Protein AF-A0A1V1PU75-F1 (afdb_monomer)

Sequence (207 aa):
MMPRRWICAIAVAACTPAAPLSLTPAEASAIVDEIGRGASTIDICTEAGRATFRAAVGLHSASREREGVVWPNFADSLGSDREMDGAELAVMGAIIAGYVGAEDLAGEAREGAQMIDLSVGLDDQRRVFRDGMQSACAEVMQLQQLMAREQVAAERAEQRAQRLEDRGDTERAYDVRQRYYLRAQQARSEMQSLMDTIEAKIAAARV

Foldseek 3Di:
DDDDDDDPPPPPPDPPPDPQPPDALVNLVVQLVCLLQLNHPQDCLDPVSLSVNLLSLLSPQVVCVVVVHHPPPLPCVVPHPDDGASSSLSLLLCLLLPSHALVSHDDPNSVSSVCSVVDDPCPVVSCLNNLLSVQPVVLSSVLSNLVSVLVVVVVVLQVVLVVCVVVVNNVVSVVSVVVSVVVVVVSVVVSVVSSVVSVVRSVVVVD

Structure (mmCIF, N/CA/C/O backbone):
data_AF-A0A1V1PU75-F1
#
_entry.id   AF-A0A1V1PU75-F1
#
loop_
_atom_site.group_PDB
_atom_site.id
_atom_site.type_symbol
_atom_site.label_atom_id
_atom_site.label_alt_id
_atom_site.label_comp_id
_atom_site.label_asym_id
_atom_site.label_entity_id
_atom_site.label_seq_id
_atom_site.pdbx_PDB_ins_code
_atom_site.Cartn_x
_atom_site.Cartn_y
_atom_site.Cartn_z
_atom_site.occupancy
_atom_site.B_iso_or_equiv
_atom_site.auth_seq_id
_atom_site.auth_comp_id
_atom_site.auth_asym_id
_atom_site.auth_atom_id
_atom_site.pdbx_PDB_model_num
ATOM 1 N N . MET A 1 1 ? 49.255 30.723 -48.846 1.00 41.25 1 MET A N 1
ATOM 2 C CA . MET A 1 1 ? 49.100 29.455 -48.097 1.00 41.25 1 MET A CA 1
ATOM 3 C C . MET A 1 1 ? 48.382 29.775 -46.793 1.00 41.25 1 MET A C 1
ATOM 5 O O . MET A 1 1 ? 48.942 30.484 -45.973 1.00 41.25 1 MET A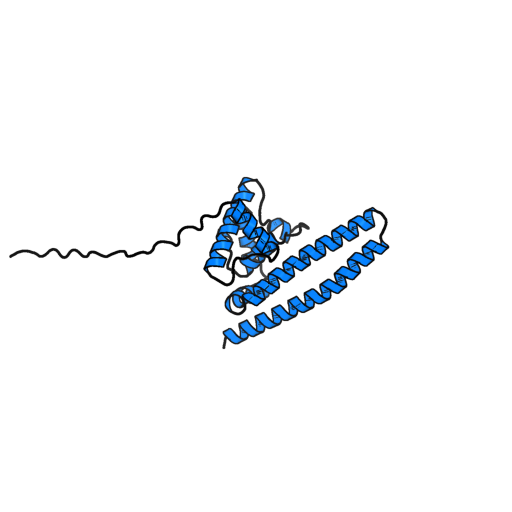 O 1
ATOM 9 N N . MET A 1 2 ? 47.114 29.373 -46.661 1.00 37.34 2 MET A N 1
ATOM 10 C CA . MET A 1 2 ? 46.252 29.655 -45.502 1.00 37.34 2 MET A CA 1
ATOM 11 C C . MET A 1 2 ? 46.027 28.364 -44.702 1.00 37.34 2 MET A C 1
ATOM 13 O O . MET A 1 2 ? 45.654 27.363 -45.319 1.00 37.34 2 MET A O 1
ATOM 17 N N . PRO A 1 3 ? 46.175 28.351 -43.367 1.00 51.47 3 PRO A N 1
ATOM 18 C CA . PRO A 1 3 ? 45.702 27.232 -42.568 1.00 51.47 3 PRO A CA 1
ATOM 19 C C . PRO A 1 3 ? 44.189 27.357 -42.330 1.00 51.47 3 PRO A C 1
ATOM 21 O O . PRO A 1 3 ? 43.700 28.281 -41.680 1.00 51.47 3 PRO A O 1
ATOM 24 N N . ARG A 1 4 ? 43.448 26.398 -42.895 1.00 52.41 4 ARG A N 1
ATOM 25 C CA . ARG A 1 4 ? 42.022 26.144 -42.656 1.00 52.41 4 ARG A CA 1
ATOM 26 C C . ARG A 1 4 ? 41.802 25.766 -41.188 1.00 52.41 4 ARG A C 1
ATOM 28 O O . ARG A 1 4 ? 42.279 24.730 -40.733 1.00 52.41 4 ARG A O 1
ATOM 35 N N . ARG A 1 5 ? 41.043 26.595 -40.472 1.00 50.28 5 ARG A N 1
ATOM 36 C CA . ARG A 1 5 ? 40.462 26.279 -39.163 1.00 50.28 5 ARG A CA 1
ATOM 37 C C . ARG A 1 5 ? 39.289 25.319 -39.368 1.00 50.28 5 ARG A C 1
ATOM 39 O O . ARG A 1 5 ? 38.309 25.691 -40.007 1.00 50.28 5 ARG A O 1
ATOM 46 N N . TRP A 1 6 ? 39.390 24.108 -38.831 1.00 47.22 6 TRP A N 1
ATOM 47 C CA . TRP A 1 6 ? 38.253 23.202 -38.685 1.00 47.22 6 TRP A CA 1
ATOM 48 C C . TRP A 1 6 ? 37.568 23.523 -37.358 1.00 47.22 6 TRP A C 1
ATOM 50 O O . TRP A 1 6 ? 38.120 23.283 -36.289 1.00 47.22 6 TRP A O 1
ATOM 60 N N . ILE A 1 7 ? 36.389 24.135 -37.437 1.00 54.06 7 ILE A N 1
ATOM 61 C CA . ILE A 1 7 ? 35.479 24.292 -36.304 1.00 54.06 7 ILE A CA 1
ATOM 62 C C . ILE A 1 7 ? 34.686 22.986 -36.224 1.00 54.06 7 ILE A C 1
ATOM 64 O O . ILE A 1 7 ? 33.805 22.746 -37.047 1.00 54.06 7 ILE A O 1
ATOM 68 N N . CYS A 1 8 ? 35.012 22.129 -35.258 1.00 42.88 8 CYS A N 1
ATOM 69 C CA . CYS A 1 8 ? 34.139 21.028 -34.864 1.00 42.88 8 CYS A CA 1
ATOM 70 C C . CYS A 1 8 ? 32.981 21.611 -34.047 1.00 42.88 8 CYS A C 1
ATOM 72 O O . CYS A 1 8 ? 33.083 21.776 -32.834 1.00 42.88 8 CYS A O 1
ATOM 74 N N . ALA A 1 9 ? 31.887 21.957 -34.722 1.00 41.22 9 ALA A N 1
ATOM 75 C CA . ALA A 1 9 ? 30.610 22.204 -34.073 1.00 41.22 9 ALA A CA 1
ATOM 76 C C . ALA A 1 9 ? 30.010 20.848 -33.673 1.00 41.22 9 ALA A C 1
ATOM 78 O O . ALA A 1 9 ? 29.343 20.192 -34.469 1.00 41.22 9 ALA A O 1
ATOM 79 N N . ILE A 1 10 ? 30.293 20.400 -32.449 1.00 54.59 10 ILE A N 1
ATOM 80 C CA . ILE A 1 10 ? 29.546 19.305 -31.827 1.00 54.59 10 ILE A CA 1
ATOM 81 C C . ILE A 1 10 ? 28.199 19.899 -31.418 1.00 54.59 10 ILE A C 1
ATOM 83 O O . ILE A 1 10 ? 28.092 20.619 -30.426 1.00 54.59 10 ILE A O 1
ATOM 87 N N . ALA A 1 11 ? 27.179 19.646 -32.234 1.00 44.41 11 ALA A N 1
ATOM 88 C CA . ALA A 1 11 ? 25.795 19.893 -31.875 1.00 44.41 11 ALA A CA 1
ATOM 89 C C . ALA A 1 11 ? 25.430 18.954 -30.716 1.00 44.41 11 ALA A C 1
ATOM 91 O O . ALA A 1 11 ? 25.174 17.769 -30.919 1.00 44.41 11 ALA A O 1
ATOM 92 N N . VAL A 1 12 ? 25.437 19.484 -29.491 1.00 48.56 12 VAL A N 1
ATOM 93 C CA . VAL A 1 12 ? 24.855 18.832 -28.313 1.00 48.56 12 VAL A CA 1
ATOM 94 C C . VAL A 1 12 ? 23.335 18.909 -28.470 1.00 48.56 12 VAL A C 1
ATOM 96 O O . VAL A 1 12 ? 22.673 19.803 -27.950 1.00 48.56 12 VAL A O 1
ATOM 99 N N . ALA A 1 13 ? 22.787 18.018 -29.292 1.00 44.25 13 ALA A N 1
ATOM 100 C CA . ALA A 1 13 ? 21.355 17.842 -29.434 1.00 44.25 13 ALA A CA 1
ATOM 101 C C . ALA A 1 13 ? 20.833 17.056 -28.221 1.00 44.25 13 ALA A C 1
ATOM 103 O O . ALA A 1 13 ? 21.037 15.854 -28.109 1.00 44.25 13 ALA A O 1
ATOM 104 N N . ALA A 1 14 ? 20.183 17.790 -27.318 1.00 44.94 14 ALA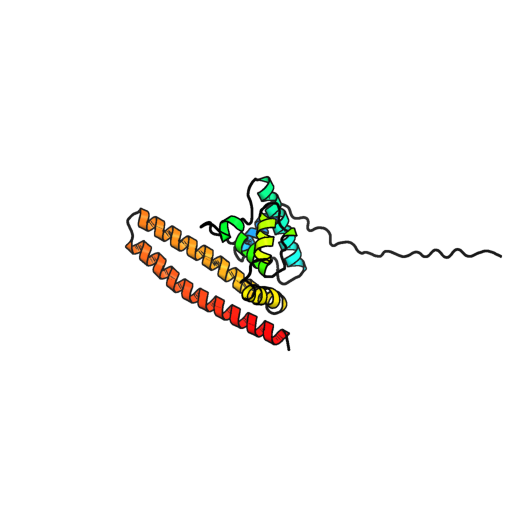 A N 1
ATOM 105 C CA . ALA A 1 14 ? 19.047 17.358 -26.507 1.00 44.94 14 ALA A CA 1
ATOM 106 C C . ALA A 1 14 ? 19.171 16.031 -25.727 1.00 44.94 14 ALA A C 1
ATOM 108 O O . ALA A 1 14 ? 18.413 15.094 -25.950 1.00 44.94 14 ALA A O 1
ATOM 109 N N . CYS A 1 15 ? 19.995 16.022 -24.678 1.00 44.00 15 CYS A N 1
ATOM 110 C CA . CYS A 1 15 ? 19.563 15.400 -23.423 1.00 44.00 15 CYS A CA 1
ATOM 111 C C . CYS A 1 15 ? 18.824 16.472 -22.614 1.00 44.00 15 CYS A C 1
ATOM 113 O O . CYS A 1 15 ? 19.371 17.019 -21.660 1.00 44.00 15 CYS A O 1
ATOM 115 N N . THR A 1 16 ? 17.613 16.857 -23.024 1.00 48.47 16 THR A N 1
ATOM 116 C CA . THR A 1 16 ? 16.711 17.523 -22.078 1.00 48.47 16 THR A CA 1
ATOM 117 C C . THR A 1 16 ? 16.335 16.467 -21.047 1.00 48.47 16 THR A C 1
ATOM 119 O O . THR A 1 16 ? 15.694 15.489 -21.442 1.00 48.47 16 THR A O 1
ATOM 122 N N . PRO A 1 17 ? 16.733 16.596 -19.765 1.00 47.44 17 PRO A N 1
ATOM 123 C CA . PRO A 1 17 ? 16.124 15.771 -18.734 1.00 47.44 17 PRO A CA 1
ATOM 124 C C . PRO A 1 17 ? 14.614 15.961 -18.863 1.00 47.44 17 PRO A C 1
ATOM 126 O O . PRO A 1 17 ? 14.159 17.086 -19.101 1.00 47.44 17 PRO A O 1
ATOM 129 N N . ALA A 1 18 ? 13.853 14.866 -18.793 1.00 50.62 18 ALA A N 1
ATOM 130 C CA . ALA A 1 18 ? 12.404 14.945 -18.686 1.00 50.62 18 ALA A CA 1
ATOM 131 C C . ALA A 1 18 ? 12.083 16.043 -17.665 1.00 50.62 18 ALA A C 1
ATOM 133 O O . ALA A 1 18 ? 12.660 16.047 -16.573 1.00 50.62 18 ALA A O 1
ATOM 134 N N . ALA A 1 19 ? 11.286 17.037 -18.074 1.00 46.12 19 ALA A N 1
ATOM 135 C CA . ALA A 1 19 ? 10.961 18.161 -17.209 1.00 46.12 19 ALA A CA 1
ATOM 136 C C . ALA A 1 19 ? 10.509 17.603 -15.850 1.00 46.12 19 ALA A C 1
ATOM 138 O O . ALA A 1 19 ? 9.750 16.627 -15.843 1.00 46.12 19 ALA A O 1
ATOM 139 N N . PRO A 1 20 ? 10.999 18.147 -14.721 1.00 54.78 20 PRO A N 1
ATOM 140 C CA . PRO A 1 20 ? 10.605 17.642 -13.417 1.00 54.78 20 PRO A CA 1
ATOM 141 C C . PRO A 1 20 ? 9.080 17.671 -13.345 1.00 54.78 20 PRO A C 1
ATOM 143 O O . PRO A 1 20 ? 8.471 18.698 -13.648 1.00 54.78 20 PRO A O 1
ATOM 146 N N . LEU A 1 21 ? 8.474 16.531 -13.004 1.00 67.25 21 LEU A N 1
ATOM 147 C CA . LEU A 1 21 ? 7.042 16.433 -12.739 1.00 67.25 21 LEU A CA 1
ATOM 148 C C . LEU A 1 21 ? 6.682 17.517 -11.720 1.00 67.25 21 LEU A C 1
ATOM 150 O O . LEU A 1 21 ? 7.077 17.449 -10.557 1.00 67.25 21 LEU A O 1
ATOM 154 N N . SER A 1 22 ? 5.987 18.557 -12.175 1.00 75.88 22 SER A N 1
ATOM 155 C CA . SER A 1 22 ? 5.586 19.681 -11.338 1.00 75.88 22 SER A CA 1
ATOM 156 C C . SER A 1 22 ? 4.317 19.297 -10.582 1.00 75.88 22 SER A C 1
ATOM 158 O O . SER A 1 22 ? 3.220 19.659 -10.994 1.00 75.88 22 SER A O 1
ATOM 160 N N . LEU A 1 23 ? 4.477 18.509 -9.521 1.00 86.31 23 LEU A N 1
ATOM 161 C CA . LEU A 1 23 ? 3.406 18.153 -8.594 1.00 86.31 23 LEU A CA 1
ATOM 162 C C . LEU A 1 23 ? 3.438 19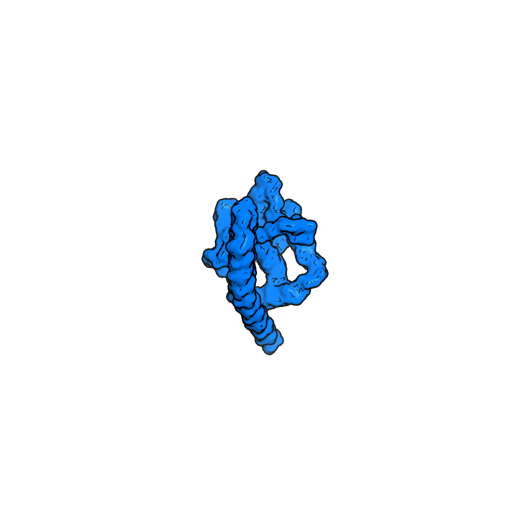.093 -7.387 1.00 86.31 23 LEU A C 1
ATOM 164 O O . LEU A 1 23 ? 4.496 19.392 -6.830 1.00 86.31 23 LEU A O 1
ATOM 168 N N . THR A 1 24 ? 2.268 19.544 -6.955 1.00 90.50 24 THR A N 1
ATOM 169 C CA . THR A 1 24 ? 2.092 20.210 -5.662 1.00 90.50 24 THR A CA 1
ATOM 170 C C . THR A 1 24 ? 1.986 19.175 -4.532 1.00 90.50 24 THR A C 1
ATOM 172 O O . THR A 1 24 ? 1.600 18.031 -4.780 1.00 90.50 24 THR A O 1
ATOM 175 N N . PRO A 1 25 ? 2.257 19.545 -3.263 1.00 88.75 25 PRO A N 1
ATOM 176 C CA . PRO A 1 25 ? 2.050 18.639 -2.127 1.00 88.75 25 PRO A CA 1
ATOM 177 C C . PRO A 1 25 ? 0.613 18.100 -2.019 1.00 88.75 25 PRO A C 1
ATOM 179 O O . PRO A 1 25 ? 0.408 16.955 -1.621 1.00 88.75 25 PRO A O 1
ATOM 182 N N . ALA A 1 26 ? -0.383 18.903 -2.412 1.00 90.25 26 ALA A N 1
ATOM 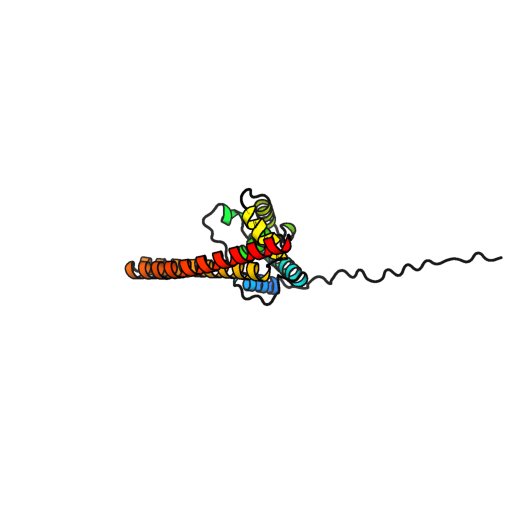183 C CA . ALA A 1 26 ? -1.786 18.493 -2.414 1.00 90.25 26 ALA A CA 1
ATOM 184 C C . ALA A 1 26 ? -2.071 17.423 -3.481 1.00 90.25 26 ALA A C 1
ATOM 186 O O . ALA A 1 26 ? -2.714 16.419 -3.184 1.00 90.25 26 ALA A O 1
ATOM 187 N N . GLU A 1 27 ? -1.554 17.598 -4.700 1.00 93.12 27 GLU A N 1
ATOM 188 C CA . GLU A 1 27 ? -1.670 16.596 -5.769 1.00 93.12 27 GLU A CA 1
ATOM 189 C C . GLU A 1 27 ? -0.917 15.311 -5.415 1.00 93.12 27 GLU A C 1
ATOM 191 O O . GLU A 1 27 ? -1.436 14.218 -5.619 1.00 93.12 27 GLU A O 1
ATOM 196 N N . ALA A 1 28 ? 0.273 15.433 -4.819 1.00 92.69 28 ALA A N 1
ATOM 197 C CA . ALA A 1 28 ? 1.043 14.298 -4.326 1.00 92.69 28 ALA A CA 1
ATOM 198 C C . ALA A 1 28 ? 0.261 13.485 -3.279 1.00 92.69 28 ALA A C 1
ATOM 200 O O . ALA A 1 28 ? 0.184 12.263 -3.387 1.00 92.69 28 ALA A O 1
ATOM 201 N N . SER A 1 29 ? -0.381 14.162 -2.317 1.00 91.81 29 SER A N 1
ATOM 202 C CA . SER A 1 29 ? -1.270 13.515 -1.342 1.00 91.81 29 SER A CA 1
ATOM 203 C C . SER A 1 29 ? -2.437 12.802 -2.014 1.00 91.81 29 SER A C 1
ATOM 205 O O . SER A 1 29 ? -2.698 11.647 -1.703 1.00 91.81 29 SER A O 1
ATOM 207 N N . ALA A 1 30 ? -3.111 13.459 -2.961 1.00 92.06 30 ALA A N 1
ATOM 208 C CA . ALA A 1 30 ? -4.247 12.866 -3.659 1.00 92.06 30 ALA A CA 1
ATOM 209 C C . ALA A 1 30 ? -3.847 11.593 -4.424 1.00 92.06 30 ALA A C 1
ATOM 211 O O . ALA A 1 30 ? -4.535 10.581 -4.324 1.00 92.06 30 ALA A O 1
ATOM 212 N N . ILE A 1 31 ? -2.706 11.618 -5.120 1.00 93.00 31 ILE A N 1
ATOM 213 C CA . ILE A 1 31 ? -2.163 10.461 -5.845 1.00 93.00 31 ILE A CA 1
ATOM 214 C C . ILE A 1 31 ? -1.889 9.293 -4.895 1.00 93.00 31 ILE A C 1
ATOM 216 O O . ILE A 1 31 ? -2.285 8.157 -5.166 1.00 93.00 31 ILE A O 1
ATOM 220 N N . VAL A 1 32 ? -1.208 9.569 -3.784 1.00 91.56 32 VAL A N 1
ATOM 221 C CA . VAL A 1 32 ? -0.872 8.571 -2.765 1.00 91.56 32 VAL A CA 1
ATOM 222 C C . VAL A 1 32 ? -2.147 7.962 -2.160 1.00 91.56 32 VAL A C 1
ATOM 224 O O . VAL A 1 32 ? -2.271 6.738 -2.107 1.00 91.56 32 VAL A O 1
ATOM 227 N N . ASP A 1 33 ? -3.138 8.789 -1.819 1.00 89.94 33 ASP A N 1
ATOM 228 C CA . ASP A 1 33 ? -4.427 8.351 -1.266 1.00 89.94 33 ASP A CA 1
ATOM 229 C C . ASP A 1 33 ? -5.271 7.555 -2.275 1.00 89.94 33 ASP A C 1
ATOM 231 O O . ASP A 1 33 ? -6.005 6.629 -1.920 1.00 89.94 33 ASP A O 1
ATOM 235 N N . GLU A 1 34 ? -5.240 7.923 -3.556 1.00 88.94 34 GLU A N 1
ATOM 236 C CA . GLU A 1 34 ? -5.921 7.186 -4.622 1.00 88.94 34 GLU A CA 1
ATOM 237 C C . GLU A 1 34 ? -5.298 5.811 -4.845 1.00 88.94 34 GLU A C 1
ATOM 239 O O . GLU A 1 34 ? -6.028 4.826 -4.987 1.00 88.94 34 GLU A O 1
ATOM 244 N N . ILE A 1 35 ? -3.967 5.716 -4.831 1.00 86.19 35 ILE A N 1
ATOM 245 C CA . ILE A 1 35 ? -3.265 4.434 -4.936 1.00 86.19 35 ILE A CA 1
ATOM 246 C C . ILE A 1 35 ? -3.553 3.577 -3.703 1.00 86.19 35 ILE A C 1
ATOM 248 O O . ILE A 1 35 ? -3.938 2.419 -3.864 1.00 86.19 35 ILE A O 1
ATOM 252 N N . GLY A 1 36 ? -3.484 4.150 -2.498 1.00 83.06 36 GLY A N 1
ATOM 253 C CA . GLY A 1 36 ? -3.787 3.443 -1.251 1.00 83.06 36 GLY A CA 1
ATOM 254 C C . GLY A 1 36 ? -5.222 2.912 -1.158 1.00 83.06 36 GLY A C 1
ATOM 255 O O . GLY A 1 36 ? -5.487 1.929 -0.472 1.00 83.06 36 GLY A O 1
ATOM 256 N N . ARG A 1 37 ? -6.165 3.512 -1.896 1.00 82.25 37 ARG A N 1
ATOM 257 C CA . ARG A 1 37 ? -7.557 3.032 -2.021 1.00 82.25 37 ARG A CA 1
ATOM 258 C C . ARG A 1 37 ? -7.793 2.125 -3.233 1.00 82.25 37 ARG A C 1
ATOM 260 O O . ARG A 1 37 ? -8.906 1.626 -3.417 1.00 82.25 37 ARG A O 1
ATOM 267 N N . GLY A 1 38 ? -6.782 1.921 -4.076 1.00 73.19 38 GLY A N 1
ATOM 268 C CA . GLY A 1 38 ? -6.896 1.172 -5.325 1.00 73.19 38 GLY A CA 1
ATOM 269 C C . GLY A 1 38 ? -7.821 1.827 -6.353 1.00 73.19 38 GLY A C 1
ATOM 270 O O . GLY A 1 38 ? -8.607 1.129 -6.995 1.00 73.19 38 GLY A O 1
ATOM 271 N N . ALA A 1 39 ? -7.769 3.158 -6.454 1.00 77.56 39 ALA A N 1
ATOM 272 C CA . ALA A 1 39 ? -8.601 3.994 -7.325 1.00 77.56 39 ALA A CA 1
ATOM 273 C C . ALA A 1 39 ? -7.791 4.896 -8.282 1.00 77.56 39 ALA A C 1
ATOM 275 O O . ALA A 1 39 ? -8.376 5.711 -8.988 1.00 77.56 39 ALA A O 1
ATOM 276 N N . SER A 1 40 ? -6.462 4.769 -8.298 1.00 77.62 40 SER A N 1
ATOM 277 C CA . SER A 1 40 ? -5.580 5.636 -9.086 1.00 77.62 40 SER A CA 1
ATOM 278 C C . SER A 1 40 ? -5.749 5.472 -10.592 1.00 77.62 40 SER A C 1
ATOM 280 O O . SER A 1 40 ? -5.877 4.358 -11.102 1.00 77.62 40 SER A O 1
ATOM 282 N N . THR A 1 41 ? -5.677 6.595 -11.307 1.00 79.62 41 THR A N 1
ATOM 283 C CA . THR A 1 41 ? -5.609 6.638 -12.774 1.00 79.62 41 THR A CA 1
ATOM 284 C C . THR A 1 41 ? -4.179 6.525 -13.309 1.00 79.62 41 THR A C 1
ATOM 286 O O . THR A 1 41 ? -3.984 6.507 -14.524 1.00 79.62 41 THR A O 1
ATOM 289 N N . ILE A 1 42 ? -3.170 6.494 -12.432 1.00 86.12 42 ILE A N 1
ATOM 290 C CA . ILE A 1 42 ? -1.763 6.366 -12.821 1.00 86.12 42 ILE A CA 1
ATOM 291 C C . ILE A 1 42 ? -1.444 4.899 -13.098 1.00 86.12 42 ILE A C 1
ATOM 293 O O . ILE A 1 42 ? -1.616 4.034 -12.241 1.00 86.12 42 ILE A O 1
ATOM 297 N N . ASP A 1 43 ? -0.902 4.633 -14.284 1.00 88.38 43 ASP A N 1
ATOM 298 C CA . ASP A 1 43 ? -0.456 3.297 -14.665 1.00 88.38 43 ASP A CA 1
ATOM 299 C C . ASP A 1 43 ? 0.966 3.005 -14.149 1.00 88.38 43 ASP A C 1
ATOM 301 O O . ASP A 1 43 ? 1.965 3.272 -14.827 1.00 88.38 43 ASP A O 1
ATOM 305 N N . ILE A 1 44 ? 1.056 2.426 -12.946 1.00 88.88 44 ILE A N 1
ATOM 306 C CA . ILE A 1 44 ? 2.309 2.000 -12.284 1.00 88.88 44 ILE A CA 1
ATOM 307 C C . ILE A 1 44 ? 3.047 0.905 -13.089 1.00 88.88 44 ILE A C 1
ATOM 309 O O . ILE A 1 44 ? 4.242 0.665 -12.893 1.00 88.88 44 ILE A O 1
ATOM 313 N N . CYS A 1 45 ? 2.400 0.273 -14.070 1.00 89.38 45 CYS A N 1
ATOM 314 C CA . CYS A 1 45 ? 3.074 -0.670 -14.958 1.00 89.38 45 CYS A CA 1
ATOM 315 C C . CYS A 1 45 ? 3.965 0.018 -15.995 1.00 89.38 45 CYS A C 1
ATOM 317 O O . CYS A 1 45 ? 4.896 -0.601 -16.519 1.00 89.38 45 CYS A O 1
ATOM 319 N N . THR A 1 46 ? 3.787 1.321 -16.215 1.00 90.06 46 THR A N 1
ATOM 320 C CA . THR A 1 46 ? 4.651 2.124 -17.087 1.00 90.06 46 THR A CA 1
ATOM 321 C C . THR A 1 46 ? 5.780 2.805 -16.317 1.00 90.06 46 THR A C 1
ATOM 323 O O . THR A 1 46 ? 5.651 3.142 -15.141 1.00 90.06 46 THR A O 1
ATOM 326 N N . GLU A 1 47 ? 6.901 3.068 -16.992 1.00 89.75 47 GLU A N 1
ATOM 327 C CA . GLU A 1 47 ? 8.007 3.846 -16.417 1.00 89.75 47 GLU A CA 1
ATOM 328 C C . GLU A 1 47 ? 7.556 5.253 -15.995 1.00 89.75 47 GLU A C 1
ATOM 330 O O . GLU A 1 47 ? 7.865 5.698 -14.890 1.00 89.75 47 GLU A O 1
ATOM 335 N N . ALA A 1 48 ? 6.753 5.917 -16.833 1.00 90.19 48 ALA A N 1
ATOM 336 C CA . ALA A 1 48 ? 6.210 7.243 -16.550 1.00 90.19 48 ALA A CA 1
ATOM 337 C C . ALA A 1 48 ? 5.286 7.250 -15.320 1.00 90.19 48 ALA A C 1
ATOM 339 O O . ALA A 1 48 ? 5.367 8.158 -14.489 1.00 90.19 48 ALA A O 1
ATOM 340 N N . GLY A 1 49 ? 4.436 6.230 -15.166 1.00 91.19 49 GLY A N 1
ATOM 341 C CA . GLY A 1 49 ? 3.567 6.111 -14.000 1.00 91.19 49 GLY A CA 1
ATOM 342 C C . GLY A 1 49 ? 4.343 5.834 -12.716 1.00 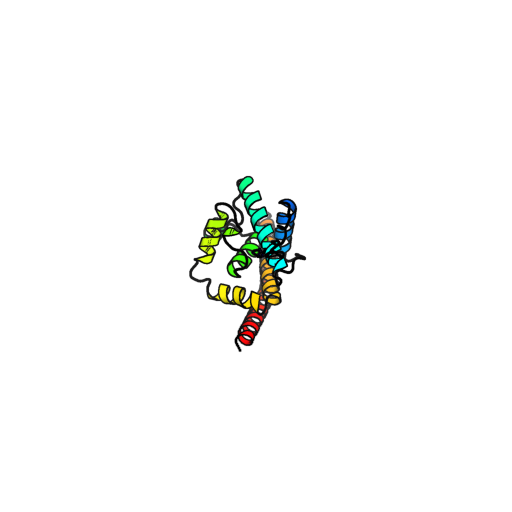91.19 49 GLY A C 1
ATOM 343 O O . GLY A 1 49 ? 4.070 6.470 -11.699 1.00 91.19 49 GLY A O 1
ATOM 344 N N . ARG A 1 50 ? 5.382 4.987 -12.763 1.00 91.56 50 ARG A N 1
ATOM 345 C CA . ARG A 1 50 ? 6.284 4.788 -11.612 1.00 91.56 50 ARG A CA 1
ATOM 346 C C . ARG A 1 50 ? 7.025 6.064 -11.246 1.00 91.56 50 ARG A C 1
ATOM 348 O O . ARG A 1 50 ? 7.046 6.418 -10.076 1.00 91.56 50 ARG A O 1
ATOM 355 N N . ALA A 1 51 ? 7.579 6.782 -12.221 1.00 92.12 51 ALA A N 1
ATOM 356 C CA . ALA A 1 51 ? 8.244 8.061 -11.974 1.00 92.12 51 ALA A CA 1
ATOM 357 C C . ALA A 1 51 ? 7.291 9.087 -11.334 1.00 92.12 51 ALA A C 1
ATOM 359 O O . ALA A 1 51 ? 7.667 9.772 -10.383 1.00 92.12 51 ALA A O 1
ATOM 360 N N . THR A 1 52 ? 6.040 9.140 -11.803 1.00 93.56 52 THR A N 1
ATOM 361 C CA . THR A 1 52 ? 4.992 9.997 -11.224 1.00 93.56 52 THR A CA 1
ATOM 362 C C . THR A 1 52 ? 4.686 9.611 -9.783 1.00 93.56 52 THR A C 1
ATOM 364 O O . THR A 1 52 ? 4.630 10.478 -8.913 1.00 93.56 52 THR A O 1
ATOM 367 N N . PHE A 1 53 ? 4.546 8.315 -9.503 1.00 93.38 53 PHE A N 1
ATOM 368 C CA . PHE A 1 53 ? 4.285 7.849 -8.148 1.00 93.38 53 PHE A CA 1
ATOM 369 C C . PHE A 1 53 ? 5.462 8.100 -7.200 1.00 93.38 53 PHE A C 1
ATOM 371 O O . PHE A 1 53 ? 5.248 8.612 -6.108 1.00 93.38 53 PHE A O 1
ATOM 378 N N . ARG A 1 54 ? 6.704 7.836 -7.625 1.00 95.31 54 ARG A N 1
ATOM 379 C CA . ARG A 1 54 ? 7.913 8.151 -6.843 1.00 95.31 54 ARG A CA 1
ATOM 380 C C . ARG A 1 54 ? 7.978 9.631 -6.466 1.00 95.31 54 ARG A C 1
ATOM 382 O O . ARG A 1 54 ? 8.215 9.964 -5.310 1.00 95.31 54 ARG A O 1
ATOM 389 N N . ALA A 1 55 ? 7.708 10.517 -7.427 1.00 94.25 55 ALA A N 1
ATOM 390 C CA . ALA A 1 55 ? 7.665 11.955 -7.179 1.00 94.25 55 ALA A CA 1
ATOM 391 C C . ALA A 1 55 ? 6.563 12.334 -6.173 1.00 94.25 55 ALA A C 1
ATOM 393 O O . ALA A 1 55 ? 6.804 13.146 -5.278 1.00 94.25 55 ALA A O 1
ATOM 394 N N . ALA A 1 56 ? 5.376 11.726 -6.283 1.00 95.44 56 ALA A N 1
ATOM 395 C CA . ALA A 1 56 ? 4.287 11.929 -5.330 1.00 95.44 56 ALA A CA 1
ATOM 396 C C . ALA A 1 56 ? 4.659 11.449 -3.915 1.00 95.44 56 ALA A C 1
ATOM 398 O O . ALA A 1 56 ? 4.449 12.183 -2.952 1.00 95.44 56 ALA A O 1
ATOM 399 N N . VAL A 1 57 ? 5.275 10.271 -3.781 1.00 95.69 57 VAL A N 1
ATOM 400 C CA . VAL A 1 57 ? 5.748 9.740 -2.491 1.00 95.69 57 VAL A CA 1
ATOM 401 C C . VAL A 1 57 ? 6.753 10.692 -1.844 1.00 95.69 57 VAL A C 1
ATOM 403 O O . VAL A 1 57 ? 6.564 11.071 -0.687 1.00 95.69 57 VAL A O 1
ATOM 406 N N . GLY A 1 58 ? 7.759 11.154 -2.591 1.00 95.94 58 GLY A N 1
ATOM 407 C CA . GLY A 1 58 ? 8.770 12.069 -2.054 1.00 95.94 58 GLY A CA 1
ATOM 408 C C . GLY A 1 58 ? 8.214 13.421 -1.638 1.00 95.94 58 GLY A C 1
ATOM 409 O O . GLY A 1 58 ? 8.534 13.917 -0.557 1.00 95.94 58 GLY A O 1
ATOM 410 N N . LEU A 1 59 ? 7.323 14.003 -2.441 1.00 95.75 59 LEU A N 1
ATOM 411 C CA . LEU A 1 59 ? 6.672 15.265 -2.090 1.00 95.75 59 LEU A CA 1
ATOM 412 C C . LEU A 1 59 ? 5.738 15.124 -0.886 1.00 95.75 59 LEU A C 1
ATOM 414 O O . LEU A 1 59 ? 5.709 16.021 -0.041 1.00 95.75 59 LEU A O 1
ATOM 418 N N . HIS A 1 60 ? 4.994 14.020 -0.791 1.00 95.56 60 HIS A N 1
ATOM 419 C CA . HIS A 1 60 ? 4.115 13.768 0.346 1.00 95.56 60 HIS A CA 1
ATOM 420 C C . HIS A 1 60 ? 4.925 13.550 1.629 1.00 95.56 60 HIS A C 1
ATOM 422 O O . HIS A 1 60 ? 4.687 14.245 2.615 1.00 95.56 60 HIS A O 1
ATOM 428 N N . SER A 1 61 ? 5.941 12.681 1.594 1.00 96.31 61 SER A N 1
ATOM 429 C CA . SER A 1 61 ? 6.827 12.409 2.734 1.00 96.31 61 SER A CA 1
ATOM 430 C C . SER A 1 61 ? 7.509 13.687 3.243 1.00 96.31 61 SER A C 1
ATOM 432 O O . SER A 1 61 ? 7.415 14.005 4.427 1.00 96.31 61 SER A O 1
ATOM 434 N N . ALA A 1 62 ? 8.069 14.510 2.349 1.00 95.88 62 ALA A N 1
ATOM 435 C CA . ALA A 1 62 ? 8.677 15.792 2.722 1.00 95.88 62 ALA A CA 1
ATOM 436 C C . ALA A 1 62 ? 7.661 16.840 3.224 1.00 95.88 62 ALA A C 1
ATOM 438 O O . ALA A 1 62 ? 8.012 17.766 3.960 1.00 95.88 62 ALA A O 1
ATOM 439 N N . SER A 1 63 ? 6.392 16.762 2.809 1.00 95.12 63 SER A N 1
ATOM 440 C CA . SER A 1 63 ? 5.335 17.608 3.379 1.00 95.12 63 SER A CA 1
ATOM 441 C C . SER A 1 63 ? 5.021 17.199 4.815 1.00 95.12 63 SER A C 1
ATOM 443 O O . SER A 1 63 ? 4.977 18.062 5.687 1.00 95.12 63 SER A O 1
ATOM 445 N N . ARG A 1 64 ? 4.873 15.894 5.066 1.00 95.44 64 ARG A N 1
ATOM 446 C CA . ARG A 1 64 ? 4.588 15.338 6.395 1.00 95.44 64 ARG A CA 1
ATOM 447 C C . ARG A 1 64 ? 5.718 15.585 7.383 1.00 95.44 64 ARG A C 1
ATOM 449 O O . ARG A 1 64 ? 5.455 16.036 8.494 1.00 95.44 64 ARG A O 1
ATOM 456 N N . GLU A 1 65 ? 6.966 15.426 6.954 1.00 94.69 65 GLU A N 1
ATOM 457 C CA . GLU A 1 65 ? 8.129 15.730 7.793 1.00 94.69 65 GLU A CA 1
ATOM 458 C C . GLU A 1 65 ? 8.120 17.196 8.263 1.00 94.69 65 GLU A C 1
ATOM 460 O O . GLU A 1 65 ? 8.342 17.478 9.439 1.00 94.69 65 GLU A O 1
ATOM 465 N N . ARG A 1 66 ? 7.779 18.145 7.378 1.00 95.00 66 ARG A N 1
ATOM 466 C CA . ARG A 1 66 ? 7.651 19.571 7.741 1.00 95.00 66 ARG A CA 1
ATOM 467 C C . ARG A 1 66 ? 6.509 19.850 8.719 1.00 95.00 66 ARG A C 1
ATOM 469 O O . ARG A 1 66 ? 6.560 20.846 9.435 1.00 95.00 66 ARG A O 1
ATOM 476 N N . GLU A 1 67 ? 5.499 18.989 8.749 1.00 95.25 67 GLU A N 1
ATOM 477 C CA . GLU A 1 67 ? 4.406 19.005 9.728 1.00 95.25 67 GLU A CA 1
ATOM 478 C C . GLU A 1 67 ? 4.789 18.296 11.043 1.00 95.25 67 GLU A C 1
ATOM 480 O O . GLU A 1 67 ? 3.990 18.272 11.977 1.00 95.25 67 GLU A O 1
ATOM 485 N N . GLY A 1 68 ? 6.003 17.741 11.143 1.00 94.62 68 GLY A N 1
ATOM 486 C CA . GLY A 1 68 ? 6.461 16.962 12.294 1.00 94.62 68 GLY A CA 1
ATOM 487 C C . GLY A 1 68 ? 5.887 15.544 12.343 1.00 94.62 68 GLY A C 1
ATOM 488 O O . GLY A 1 68 ? 5.870 14.933 13.408 1.00 94.62 68 GLY A O 1
ATOM 489 N N . VAL A 1 69 ? 5.389 15.030 11.214 1.00 92.62 69 VAL A N 1
ATOM 490 C CA . VAL A 1 69 ? 4.794 13.695 11.090 1.00 92.62 69 VAL A CA 1
ATOM 491 C C . VAL A 1 69 ? 5.721 12.797 10.275 1.00 92.62 69 VAL A C 1
ATOM 493 O O . VAL A 1 69 ? 6.029 13.090 9.121 1.00 92.62 69 VAL A O 1
ATOM 496 N N . VAL A 1 70 ? 6.134 11.668 10.852 1.00 91.62 70 VAL A N 1
ATOM 497 C CA . VAL A 1 70 ? 6.864 10.626 10.119 1.00 91.62 70 VAL A CA 1
ATOM 498 C C . VAL A 1 70 ? 5.876 9.871 9.238 1.00 91.62 70 VAL A C 1
ATOM 500 O O . VAL A 1 70 ? 4.912 9.297 9.738 1.00 91.62 70 VAL A O 1
ATOM 503 N N . TRP A 1 71 ? 6.104 9.879 7.926 1.00 92.75 71 TRP A N 1
ATOM 504 C CA . TRP A 1 71 ? 5.277 9.144 6.976 1.00 92.75 71 TRP A CA 1
ATOM 505 C C . TRP A 1 71 ? 6.101 8.648 5.767 1.00 92.75 71 TRP A C 1
ATOM 507 O O . TRP A 1 71 ? 6.862 9.438 5.189 1.00 92.75 71 TRP A O 1
ATOM 517 N N . PRO A 1 72 ? 5.914 7.385 5.330 1.00 91.94 72 PRO A N 1
ATOM 518 C CA . PRO A 1 72 ? 5.197 6.331 6.050 1.00 91.94 72 PRO A CA 1
ATOM 519 C C . PRO A 1 72 ? 5.926 5.984 7.349 1.00 91.94 72 PRO A C 1
ATOM 521 O O . PRO A 1 72 ? 7.159 5.982 7.395 1.00 91.94 72 PRO A O 1
ATOM 524 N N . ASN A 1 73 ? 5.188 5.685 8.412 1.00 87.25 73 ASN A N 1
ATOM 525 C CA . ASN A 1 73 ? 5.806 5.337 9.687 1.00 87.25 73 ASN A CA 1
ATOM 526 C C . ASN A 1 73 ? 6.062 3.826 9.768 1.00 87.25 73 ASN A C 1
ATOM 528 O O . ASN A 1 73 ? 5.311 3.067 10.381 1.00 87.25 73 ASN A O 1
ATOM 532 N N . PHE A 1 74 ? 7.137 3.371 9.125 1.00 81.38 74 PHE A N 1
ATOM 533 C CA . PHE A 1 74 ? 7.509 1.953 9.100 1.00 81.38 74 PHE A CA 1
ATOM 534 C C . PHE A 1 74 ? 7.969 1.419 10.463 1.00 81.38 74 PHE A C 1
ATOM 536 O O . PHE A 1 74 ? 7.695 0.263 10.780 1.00 81.38 74 PHE A O 1
ATOM 543 N N . ALA A 1 75 ? 8.652 2.245 11.262 1.00 66.19 75 ALA A N 1
ATOM 544 C CA . ALA A 1 75 ? 9.241 1.842 12.540 1.00 66.19 75 ALA A CA 1
ATOM 545 C C . ALA A 1 75 ? 8.170 1.432 13.558 1.00 66.19 75 ALA A C 1
ATOM 547 O O . ALA A 1 75 ? 8.245 0.337 14.120 1.00 66.19 75 ALA A O 1
ATOM 548 N N . ASP A 1 76 ? 7.126 2.248 13.713 1.00 61.09 76 ASP A N 1
ATOM 549 C CA . ASP A 1 76 ? 6.013 1.903 14.596 1.00 61.09 76 ASP A CA 1
ATOM 550 C C . ASP A 1 76 ? 5.206 0.732 14.037 1.00 61.09 76 ASP A C 1
ATOM 552 O O . ASP A 1 76 ? 4.684 -0.068 14.796 1.00 61.09 76 ASP A O 1
ATOM 556 N N . SER A 1 77 ? 5.135 0.554 12.723 1.00 57.69 77 SER A N 1
ATOM 557 C CA . SER A 1 77 ? 4.340 -0.537 12.140 1.00 57.69 77 SER A CA 1
ATOM 558 C C . SER A 1 77 ? 4.996 -1.917 12.275 1.00 57.69 77 SER A C 1
ATOM 560 O O . SER A 1 77 ? 4.312 -2.935 12.270 1.00 57.69 77 SER A O 1
ATOM 562 N N . LEU A 1 78 ? 6.332 -1.971 12.353 1.00 61.69 78 LEU A N 1
ATOM 563 C CA . LEU A 1 78 ? 7.089 -3.220 12.505 1.00 61.69 78 LEU A CA 1
ATOM 564 C C . LEU A 1 78 ? 7.327 -3.597 13.978 1.00 61.69 78 LEU A C 1
ATOM 566 O O . LEU A 1 78 ? 7.687 -4.741 14.257 1.00 61.69 78 LEU A O 1
ATOM 570 N N . GLY A 1 79 ? 7.147 -2.652 14.910 1.00 52.34 79 GLY A N 1
ATOM 571 C CA . GLY A 1 79 ? 7.423 -2.832 16.341 1.00 52.34 79 GLY A CA 1
ATOM 572 C C . GLY A 1 79 ? 6.289 -2.457 17.305 1.00 52.34 79 GLY A C 1
ATOM 573 O O . GLY A 1 79 ? 6.431 -2.704 18.501 1.00 52.34 79 GLY A O 1
ATOM 574 N N . SER A 1 80 ? 5.183 -1.878 16.831 1.00 53.62 80 SER A N 1
ATOM 575 C CA . SER A 1 80 ? 4.023 -1.464 17.637 1.00 53.62 80 SER A CA 1
ATOM 576 C C . SER A 1 80 ? 2.699 -1.908 16.996 1.00 53.62 80 SER A C 1
ATOM 578 O O . SER A 1 80 ? 2.659 -2.248 15.818 1.00 53.62 80 SER A O 1
ATOM 580 N N . ASP A 1 81 ? 1.600 -1.849 17.757 1.00 56.88 81 ASP A N 1
ATOM 581 C CA . ASP A 1 81 ? 0.239 -2.172 17.290 1.00 56.88 81 ASP A CA 1
ATOM 582 C C . ASP A 1 81 ? -0.372 -1.092 16.365 1.00 56.88 81 ASP A C 1
ATOM 584 O O . ASP A 1 81 ? -1.579 -1.091 16.110 1.00 56.88 81 ASP A O 1
ATOM 588 N N . ARG A 1 82 ? 0.424 -0.128 15.878 1.00 74.06 82 ARG A N 1
ATOM 589 C CA . ARG A 1 82 ? -0.062 0.878 14.929 1.00 74.06 82 ARG A CA 1
ATOM 590 C C . ARG A 1 82 ? -0.288 0.231 13.566 1.00 74.06 82 ARG A C 1
ATOM 592 O O . ARG A 1 82 ? 0.651 -0.175 12.886 1.00 74.06 82 ARG A O 1
ATOM 599 N N . GLU A 1 83 ? -1.543 0.205 13.150 1.00 69.44 83 GLU A N 1
ATOM 600 C CA . GLU A 1 83 ? -1.944 -0.276 11.833 1.00 69.44 83 GLU A CA 1
ATOM 601 C C . GLU A 1 83 ? -1.501 0.711 10.733 1.00 69.44 83 GLU A C 1
ATOM 603 O O . GLU A 1 83 ? -1.646 1.929 10.882 1.00 69.44 83 GLU A O 1
ATOM 608 N N . MET A 1 84 ? -0.916 0.189 9.647 1.00 79.81 84 MET A N 1
ATOM 609 C CA . MET A 1 84 ? -0.563 0.984 8.464 1.00 79.81 84 MET A CA 1
ATOM 610 C C . MET A 1 84 ? -1.824 1.347 7.693 1.00 79.81 84 MET A C 1
ATOM 612 O O . MET A 1 84 ? -2.610 0.458 7.380 1.00 79.81 84 MET A O 1
ATOM 616 N N . ASP A 1 85 ? -1.990 2.602 7.291 1.00 83.19 85 ASP A N 1
ATOM 617 C CA . ASP A 1 85 ? -3.089 2.928 6.383 1.00 83.19 85 ASP A CA 1
ATOM 618 C C . ASP A 1 85 ? -2.844 2.380 4.957 1.00 83.19 85 ASP A C 1
ATOM 620 O O . ASP A 1 85 ? -1.748 1.944 4.589 1.00 83.19 85 ASP A O 1
ATOM 624 N N . GLY A 1 86 ? -3.881 2.404 4.113 1.00 80.62 86 GLY A N 1
ATOM 625 C CA . GLY A 1 86 ? -3.794 1.895 2.740 1.00 80.62 86 GLY A CA 1
ATOM 626 C C . GLY A 1 86 ? -2.705 2.561 1.887 1.00 80.62 86 GLY A C 1
ATOM 627 O O . GLY A 1 86 ? -2.131 1.916 1.008 1.00 80.62 86 GLY A O 1
ATOM 628 N N . ALA A 1 87 ? -2.400 3.836 2.136 1.00 87.88 87 ALA A N 1
ATOM 629 C CA . ALA A 1 87 ? -1.358 4.555 1.417 1.00 87.88 87 ALA A CA 1
ATOM 630 C C . ALA A 1 87 ? 0.042 4.124 1.878 1.00 87.88 87 ALA A C 1
ATOM 632 O O . ALA A 1 87 ? 0.915 3.885 1.042 1.00 87.88 87 ALA A O 1
ATOM 633 N N . GLU A 1 88 ? 0.241 3.949 3.184 1.00 90.00 88 GLU A N 1
ATOM 634 C CA . GLU A 1 88 ? 1.478 3.417 3.758 1.00 90.00 88 GLU A CA 1
ATOM 635 C C . GLU A 1 88 ? 1.771 1.998 3.254 1.00 90.00 88 GLU A C 1
ATOM 637 O O . GLU A 1 88 ? 2.896 1.713 2.840 1.00 90.00 88 GLU A O 1
ATOM 642 N N . LEU A 1 89 ? 0.753 1.134 3.180 1.00 84.38 89 LEU A N 1
ATOM 643 C CA . LEU A 1 89 ? 0.874 -0.203 2.586 1.00 84.38 89 LEU A CA 1
ATOM 644 C C . LEU A 1 89 ? 1.249 -0.156 1.108 1.00 84.38 89 LEU A C 1
ATOM 646 O O . LEU A 1 89 ? 2.059 -0.962 0.652 1.00 84.38 89 LEU A O 1
ATOM 650 N N . ALA A 1 90 ? 0.653 0.761 0.342 1.00 86.94 90 ALA A N 1
ATOM 651 C CA . ALA A 1 90 ? 0.966 0.904 -1.072 1.00 86.94 90 ALA A CA 1
ATOM 652 C C . ALA A 1 90 ? 2.423 1.337 -1.277 1.00 86.94 90 ALA A C 1
ATOM 654 O O . ALA A 1 90 ? 3.110 0.795 -2.146 1.00 86.94 90 ALA A O 1
ATOM 655 N N . VAL A 1 91 ? 2.922 2.266 -0.453 1.00 91.19 91 VAL A N 1
ATOM 656 C CA . VAL A 1 91 ? 4.334 2.673 -0.477 1.00 91.19 91 VAL A CA 1
ATOM 657 C C . VAL A 1 91 ? 5.238 1.521 -0.037 1.00 91.19 91 VAL A C 1
ATOM 659 O O . VAL A 1 91 ? 6.239 1.252 -0.697 1.00 91.19 91 VAL A O 1
ATOM 662 N N . MET A 1 92 ? 4.870 0.777 1.009 1.00 88.06 92 MET A N 1
ATOM 663 C CA . MET A 1 92 ? 5.607 -0.417 1.433 1.00 88.06 92 MET A CA 1
ATOM 664 C C . MET A 1 92 ? 5.680 -1.462 0.309 1.00 88.06 92 MET A C 1
ATOM 666 O O . MET A 1 92 ? 6.758 -1.971 0.003 1.00 88.06 92 MET A O 1
ATOM 670 N N . GLY A 1 93 ? 4.559 -1.749 -0.356 1.00 85.19 93 GLY A N 1
ATOM 671 C CA . GLY A 1 93 ? 4.501 -2.659 -1.499 1.00 85.19 93 GLY A CA 1
ATOM 672 C C . GLY A 1 93 ? 5.363 -2.185 -2.670 1.00 85.19 93 GLY A C 1
ATOM 673 O O . GLY A 1 93 ? 6.025 -2.999 -3.314 1.00 85.19 93 GLY A O 1
ATOM 674 N N . ALA A 1 94 ? 5.417 -0.875 -2.911 1.00 89.31 94 ALA A N 1
ATOM 675 C CA . ALA A 1 94 ? 6.265 -0.269 -3.931 1.00 89.31 94 ALA A CA 1
ATOM 676 C C . ALA A 1 94 ? 7.767 -0.369 -3.625 1.00 89.31 94 ALA A C 1
ATOM 678 O O . ALA A 1 94 ? 8.569 -0.585 -4.540 1.00 89.31 94 ALA A O 1
ATOM 679 N N . ILE A 1 95 ? 8.137 -0.262 -2.345 1.00 89.88 95 ILE A N 1
ATOM 680 C CA . ILE A 1 95 ? 9.504 -0.491 -1.863 1.00 89.88 95 ILE A CA 1
ATOM 681 C C . ILE A 1 95 ? 9.889 -1.959 -2.050 1.00 89.88 95 ILE A C 1
ATOM 683 O O . ILE A 1 95 ? 10.917 -2.254 -2.656 1.00 89.88 95 ILE A O 1
ATOM 687 N N . ILE A 1 96 ? 9.034 -2.893 -1.621 1.00 86.12 96 ILE A N 1
ATOM 688 C CA . ILE A 1 96 ? 9.268 -4.340 -1.783 1.00 86.12 96 ILE A CA 1
ATOM 689 C C . ILE A 1 96 ? 9.415 -4.707 -3.267 1.00 86.12 96 ILE A C 1
ATOM 691 O O . ILE A 1 96 ? 10.311 -5.466 -3.646 1.00 86.12 96 ILE A O 1
ATOM 695 N N . ALA A 1 97 ? 8.571 -4.127 -4.120 1.00 84.94 97 ALA A N 1
ATOM 696 C CA . ALA A 1 97 ? 8.626 -4.299 -5.565 1.00 84.94 97 ALA A CA 1
ATOM 697 C C . ALA A 1 97 ? 9.842 -3.620 -6.229 1.00 84.94 97 ALA A C 1
ATOM 699 O O . ALA A 1 97 ? 10.157 -3.920 -7.380 1.00 84.94 97 ALA A O 1
ATOM 700 N N . GLY A 1 98 ? 10.550 -2.741 -5.514 1.00 87.25 98 GLY A N 1
ATOM 701 C CA . GLY A 1 98 ? 11.804 -2.127 -5.949 1.00 87.25 98 GLY A CA 1
ATOM 702 C C . GLY A 1 98 ? 11.653 -0.943 -6.901 1.00 87.25 98 GLY A C 1
ATOM 703 O O . GLY A 1 98 ? 12.605 -0.625 -7.610 1.00 87.25 98 GLY A O 1
ATOM 704 N N . TYR A 1 99 ? 10.481 -0.301 -6.956 1.00 88.38 99 TYR A N 1
ATOM 705 C CA . TYR A 1 99 ? 10.285 0.898 -7.780 1.00 88.38 99 TYR A CA 1
ATOM 706 C C . TYR A 1 99 ? 10.070 2.190 -6.994 1.00 88.38 99 TYR A C 1
ATOM 708 O O . TYR A 1 99 ? 10.024 3.249 -7.612 1.00 88.38 99 TYR A O 1
ATOM 716 N N . VAL A 1 100 ? 9.959 2.117 -5.671 1.00 92.12 100 VAL A N 1
ATOM 717 C CA . VAL A 1 100 ? 10.160 3.251 -4.762 1.00 92.12 100 VAL A CA 1
ATOM 718 C C . VAL A 1 100 ? 11.379 2.923 -3.910 1.00 92.12 100 VAL A C 1
ATOM 720 O O . VAL A 1 100 ? 11.465 1.832 -3.352 1.00 92.12 100 VAL A O 1
ATOM 723 N N . GLY A 1 101 ? 12.339 3.838 -3.854 1.00 91.81 101 GLY A N 1
ATOM 724 C CA . GLY A 1 101 ? 13.554 3.692 -3.061 1.00 91.81 101 GLY A CA 1
ATOM 725 C C . GLY A 1 101 ? 13.476 4.459 -1.746 1.00 91.81 101 GLY A C 1
ATOM 726 O O . GLY A 1 101 ? 12.646 5.350 -1.569 1.00 91.81 101 GLY A O 1
ATOM 727 N N . ALA A 1 102 ? 14.382 4.158 -0.817 1.00 92.56 102 ALA A N 1
ATOM 728 C CA . ALA A 1 102 ? 14.506 4.935 0.415 1.00 92.56 102 ALA A CA 1
ATOM 729 C C . ALA A 1 102 ? 14.886 6.401 0.133 1.00 92.56 102 ALA A C 1
ATOM 731 O O . ALA A 1 102 ? 14.536 7.298 0.893 1.00 92.56 102 ALA A O 1
ATOM 732 N N . GLU A 1 103 ? 15.591 6.666 -0.969 1.00 93.12 103 GLU A N 1
ATOM 733 C CA . GLU A 1 103 ? 15.906 8.014 -1.441 1.00 93.12 103 GLU A CA 1
ATOM 734 C C . GLU A 1 103 ? 14.680 8.833 -1.863 1.00 93.12 103 GLU A C 1
ATOM 736 O O . GLU A 1 103 ? 14.779 10.058 -1.922 1.00 93.12 103 GLU A O 1
ATOM 741 N N . ASP A 1 104 ? 13.543 8.181 -2.120 1.00 94.62 104 ASP A N 1
ATOM 742 C CA . ASP A 1 104 ? 12.276 8.842 -2.434 1.00 94.62 104 ASP A CA 1
ATOM 743 C C . ASP A 1 104 ? 11.515 9.264 -1.161 1.00 94.62 104 ASP A C 1
ATOM 745 O O . ASP A 1 104 ? 10.384 9.723 -1.256 1.00 94.62 104 ASP A O 1
ATOM 749 N N . LEU A 1 105 ? 12.092 9.097 0.034 1.00 95.50 105 LEU A N 1
ATOM 750 C CA . LEU A 1 105 ? 11.468 9.422 1.319 1.00 95.50 105 LEU A CA 1
ATOM 751 C C . LEU A 1 105 ? 12.298 10.429 2.117 1.00 95.50 105 LEU A C 1
ATOM 753 O O . LEU A 1 105 ? 13.511 10.564 1.932 1.00 95.50 105 LEU A O 1
ATOM 757 N N . ALA A 1 106 ? 11.625 11.134 3.024 1.00 93.88 106 ALA A N 1
ATOM 758 C CA . ALA A 1 106 ? 12.215 12.169 3.861 1.00 93.88 106 ALA A CA 1
ATOM 759 C C . ALA A 1 106 ? 12.409 11.694 5.315 1.00 93.88 106 ALA A C 1
ATOM 761 O O . ALA A 1 106 ? 11.684 10.819 5.794 1.00 93.88 106 ALA A O 1
ATOM 762 N N . GLY A 1 107 ? 13.400 12.265 6.004 1.00 91.88 107 GLY A N 1
ATOM 763 C CA . GLY A 1 107 ? 13.656 12.042 7.431 1.00 91.88 107 GLY A CA 1
ATOM 764 C C . GLY A 1 107 ? 13.701 10.579 7.880 1.00 91.88 107 GLY A C 1
ATOM 765 O O . 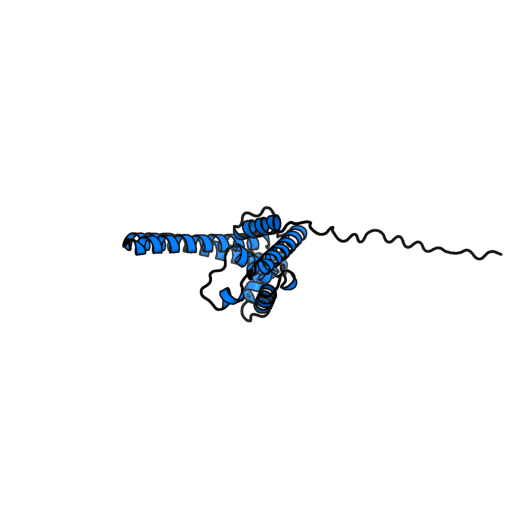GLY A 1 107 ? 14.273 9.715 7.217 1.00 91.88 107 GLY A O 1
ATOM 766 N N . GLU A 1 108 ? 13.059 10.303 9.014 1.00 91.19 108 GLU A N 1
ATOM 767 C CA . GLU A 1 108 ? 12.993 8.973 9.641 1.00 91.19 108 GLU A CA 1
ATOM 768 C C . GLU A 1 108 ? 12.310 7.915 8.752 1.00 91.19 108 GLU A C 1
ATOM 770 O O . GLU A 1 108 ? 12.646 6.731 8.816 1.00 91.19 108 GLU A O 1
ATOM 775 N N . ALA A 1 109 ? 11.401 8.316 7.852 1.00 91.56 109 ALA A N 1
ATOM 776 C CA . ALA A 1 109 ? 10.749 7.381 6.931 1.00 91.56 109 ALA A CA 1
ATOM 777 C C . ALA A 1 109 ? 11.752 6.750 5.948 1.00 91.56 109 ALA A C 1
ATOM 779 O O . ALA A 1 109 ? 11.627 5.575 5.592 1.00 91.56 109 ALA A O 1
ATOM 780 N N . ARG A 1 110 ? 12.790 7.501 5.553 1.00 92.94 110 ARG A N 1
ATOM 781 C CA . ARG A 1 110 ? 13.894 6.985 4.731 1.00 92.94 110 ARG A CA 1
ATOM 782 C C . ARG A 1 110 ? 14.684 5.898 5.453 1.00 92.94 110 ARG A C 1
ATOM 784 O O . ARG A 1 110 ? 15.033 4.897 4.831 1.00 92.94 110 ARG A O 1
ATOM 791 N N . GLU A 1 111 ? 14.959 6.073 6.740 1.00 88.56 111 GLU A N 1
ATOM 792 C CA . GLU A 1 111 ? 15.662 5.069 7.550 1.00 88.56 111 GLU A CA 1
ATOM 793 C C . GLU A 1 111 ? 14.817 3.796 7.694 1.00 88.56 111 GLU A C 1
ATOM 795 O O . GLU A 1 111 ? 15.311 2.688 7.476 1.00 88.56 111 GLU A O 1
ATOM 800 N N . GLY A 1 112 ? 13.511 3.947 7.941 1.00 87.12 112 GLY A N 1
ATOM 801 C CA . GLY A 1 112 ? 12.568 2.827 7.967 1.00 87.12 112 GLY A CA 1
ATOM 802 C C . GLY A 1 112 ? 12.521 2.045 6.648 1.00 87.12 112 GLY A C 1
ATOM 803 O O . GLY A 1 112 ? 12.555 0.814 6.654 1.00 87.12 112 GLY A O 1
AT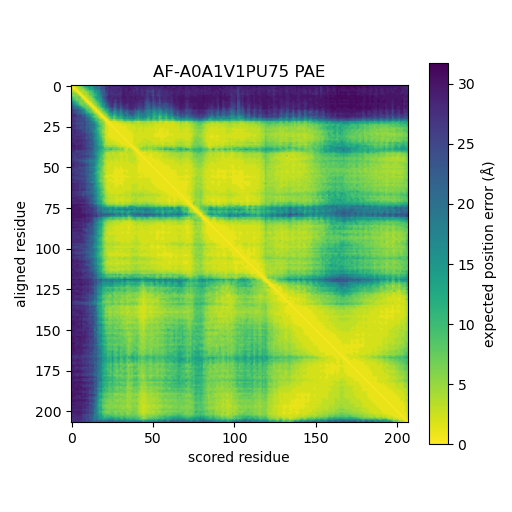OM 804 N N . ALA A 1 113 ? 12.527 2.735 5.504 1.00 88.50 113 ALA A N 1
ATOM 805 C CA . ALA A 1 113 ? 12.564 2.090 4.191 1.00 88.50 113 ALA A CA 1
ATOM 806 C C . ALA A 1 113 ? 13.870 1.320 3.933 1.00 88.50 113 ALA A C 1
ATOM 808 O O . ALA A 1 113 ? 13.836 0.234 3.353 1.00 88.50 113 ALA A O 1
ATOM 809 N N . GLN A 1 114 ? 15.015 1.830 4.404 1.00 86.94 114 GLN A N 1
ATOM 810 C CA . GLN A 1 114 ? 16.288 1.099 4.334 1.00 86.94 114 GLN A CA 1
ATOM 811 C C . GLN A 1 114 ? 16.232 -0.194 5.148 1.00 86.94 114 GLN A C 1
ATOM 813 O O . GLN A 1 114 ? 16.705 -1.233 4.692 1.00 86.94 114 GLN A O 1
ATOM 818 N N . MET A 1 115 ? 15.606 -0.162 6.324 1.00 82.56 115 MET A N 1
ATOM 819 C CA . MET A 1 115 ? 15.422 -1.359 7.146 1.00 82.56 115 MET A CA 1
ATOM 820 C C . MET A 1 115 ? 14.510 -2.387 6.473 1.00 82.56 115 MET A C 1
ATOM 822 O O . MET A 1 115 ? 14.799 -3.584 6.528 1.00 82.56 115 MET A O 1
ATOM 826 N N . ILE A 1 116 ? 13.457 -1.941 5.780 1.00 79.19 116 ILE A N 1
ATOM 827 C CA . ILE A 1 116 ? 12.613 -2.831 4.973 1.00 79.19 116 ILE A CA 1
ATOM 828 C C . ILE A 1 116 ? 13.441 -3.504 3.882 1.00 79.19 116 ILE A C 1
ATOM 830 O O . ILE A 1 116 ? 13.302 -4.713 3.721 1.00 79.19 116 ILE A O 1
ATOM 834 N N . ASP A 1 117 ? 14.334 -2.789 3.190 1.00 71.75 117 ASP A N 1
ATOM 835 C CA . ASP A 1 117 ? 15.206 -3.359 2.147 1.00 71.75 117 ASP A CA 1
ATOM 836 C C . ASP A 1 117 ? 16.311 -4.285 2.705 1.00 71.75 117 ASP A C 1
ATOM 838 O O . ASP A 1 117 ? 16.785 -5.200 2.027 1.00 71.75 117 ASP A O 1
ATOM 842 N N . LEU A 1 118 ? 16.641 -4.173 3.991 1.00 73.19 118 LEU A N 1
ATOM 843 C CA . LEU A 1 118 ? 17.594 -5.058 4.676 1.00 73.19 118 LEU A CA 1
ATOM 844 C C . LEU A 1 118 ? 16.938 -6.229 5.429 1.00 73.19 118 LEU A C 1
ATOM 846 O O . LEU A 1 118 ? 17.643 -7.109 5.922 1.00 73.19 118 LEU A O 1
ATOM 850 N N . SER A 1 119 ? 15.607 -6.259 5.532 1.00 70.75 119 SER A N 1
ATOM 851 C CA . SER A 1 119 ? 14.899 -7.266 6.328 1.00 70.75 119 SER A CA 1
ATOM 852 C C . SER A 1 119 ? 15.039 -8.688 5.759 1.00 70.75 119 SER A C 1
ATOM 854 O O . SER A 1 119 ? 14.601 -9.005 4.651 1.00 70.75 119 SER A O 1
ATOM 856 N N . VAL A 1 120 ? 15.668 -9.559 6.555 1.00 54.94 120 VAL A N 1
ATOM 857 C CA . VAL A 1 120 ? 15.872 -10.983 6.259 1.00 54.94 120 VAL A CA 1
ATOM 858 C C . VAL A 1 120 ? 14.539 -11.709 6.446 1.00 54.94 120 VAL A C 1
ATOM 860 O O . VAL A 1 120 ? 14.004 -11.734 7.551 1.00 54.94 120 VAL A O 1
ATOM 863 N N . GLY A 1 121 ? 13.992 -12.282 5.373 1.00 61.00 121 GLY A N 1
ATOM 864 C CA . GLY A 1 121 ? 12.711 -13.004 5.398 1.00 61.00 121 GLY A CA 1
ATOM 865 C C . GLY A 1 121 ? 11.652 -12.484 4.427 1.00 61.00 121 GLY A C 1
ATOM 866 O O . GLY A 1 121 ? 10.623 -13.133 4.274 1.00 61.00 121 GLY A O 1
ATOM 867 N N . LEU A 1 122 ? 11.911 -11.368 3.735 1.00 67.44 122 LEU A N 1
ATOM 868 C CA . LEU A 1 122 ? 11.059 -10.889 2.641 1.00 67.44 122 LEU A CA 1
ATOM 869 C C . LEU A 1 122 ? 11.487 -11.406 1.260 1.00 67.44 122 LEU A C 1
ATOM 871 O O . LEU A 1 122 ? 10.979 -10.925 0.255 1.00 67.44 122 LEU A O 1
ATOM 875 N N . ASP A 1 123 ? 12.432 -12.344 1.172 1.00 71.25 123 ASP A N 1
ATOM 876 C CA . ASP A 1 123 ? 13.037 -12.746 -0.107 1.00 71.25 123 ASP A CA 1
ATOM 877 C C . ASP A 1 123 ? 12.018 -13.347 -1.084 1.00 71.25 123 ASP A C 1
ATOM 879 O O . ASP A 1 123 ? 12.019 -13.013 -2.272 1.00 71.25 123 ASP A O 1
ATOM 883 N N . ASP A 1 124 ? 11.097 -14.175 -0.584 1.00 70.31 124 ASP A N 1
ATOM 884 C CA . ASP A 1 124 ? 10.031 -14.754 -1.401 1.00 70.31 124 ASP A CA 1
ATOM 885 C C . ASP A 1 124 ? 9.014 -13.692 -1.840 1.00 70.31 124 ASP A C 1
ATOM 887 O O . ASP A 1 124 ? 8.662 -13.642 -3.022 1.00 70.31 124 ASP A O 1
ATOM 891 N N . GLN A 1 125 ? 8.594 -12.784 -0.946 1.00 73.31 125 GLN A N 1
ATOM 892 C CA . GLN A 1 125 ? 7.711 -11.675 -1.327 1.00 73.31 125 GLN A CA 1
ATOM 893 C C . GLN A 1 125 ? 8.401 -10.742 -2.324 1.00 73.31 125 GLN A C 1
ATOM 895 O O . GLN A 1 125 ? 7.814 -10.390 -3.343 1.00 73.31 125 GLN A O 1
ATOM 900 N N . ARG A 1 126 ? 9.662 -10.372 -2.088 1.00 75.31 126 ARG A N 1
ATOM 901 C CA . ARG A 1 126 ? 10.447 -9.537 -3.004 1.00 75.31 126 ARG A CA 1
ATOM 902 C C . ARG A 1 126 ? 10.548 -10.176 -4.368 1.00 75.31 126 ARG A C 1
ATOM 904 O O . ARG A 1 126 ? 10.373 -9.463 -5.343 1.00 75.31 126 ARG A O 1
ATOM 911 N N . ARG A 1 127 ? 10.776 -11.488 -4.465 1.00 80.81 127 ARG A N 1
ATOM 912 C CA . ARG A 1 127 ? 10.762 -12.186 -5.756 1.00 80.81 127 ARG A CA 1
ATOM 913 C C . ARG A 1 127 ? 9.412 -12.016 -6.451 1.00 80.81 127 ARG A C 1
ATOM 915 O O . ARG A 1 127 ? 9.382 -11.565 -7.590 1.00 80.81 127 ARG A O 1
ATOM 922 N N . VAL A 1 128 ? 8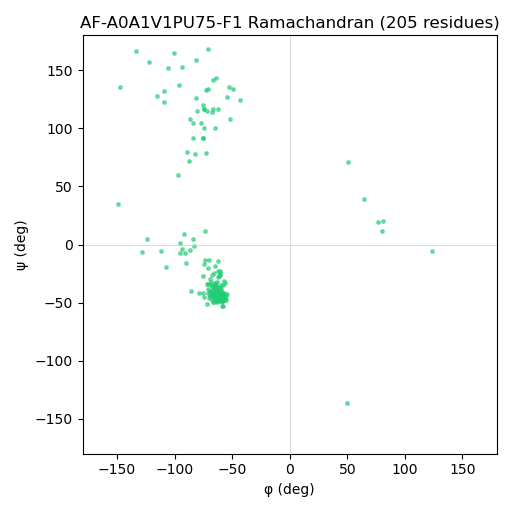.309 -12.338 -5.772 1.00 78.62 128 VAL A N 1
ATOM 923 C CA . VAL A 1 128 ? 6.956 -12.257 -6.352 1.00 78.62 128 VAL A CA 1
ATOM 924 C C . VAL A 1 128 ? 6.624 -10.832 -6.793 1.00 78.62 128 VAL A C 1
ATOM 926 O O . VAL A 1 128 ? 6.166 -10.634 -7.912 1.00 78.62 128 VAL A O 1
ATOM 929 N N . PHE A 1 129 ? 6.897 -9.829 -5.961 1.00 80.69 129 PHE A N 1
ATOM 930 C CA . PHE A 1 129 ? 6.593 -8.437 -6.281 1.00 80.69 129 PHE A CA 1
ATOM 931 C C . PHE A 1 129 ? 7.557 -7.849 -7.315 1.00 80.69 129 PHE A C 1
ATOM 933 O O . PHE A 1 129 ? 7.109 -7.217 -8.263 1.00 80.69 129 PHE A O 1
ATOM 940 N N . ARG A 1 130 ? 8.868 -8.065 -7.193 1.00 85.00 130 ARG A N 1
ATOM 941 C CA . ARG A 1 130 ? 9.874 -7.486 -8.097 1.00 85.00 130 ARG A CA 1
ATOM 942 C C . ARG A 1 130 ? 9.838 -8.128 -9.481 1.00 85.00 130 ARG A C 1
ATOM 944 O O . ARG A 1 130 ? 9.717 -7.412 -10.474 1.00 85.00 130 ARG A O 1
ATOM 951 N N . ASP A 1 131 ? 9.885 -9.457 -9.560 1.00 87.38 131 ASP A N 1
ATOM 952 C CA . ASP A 1 131 ? 9.819 -10.167 -10.845 1.00 87.38 131 ASP A CA 1
ATOM 953 C C . ASP A 1 131 ? 8.397 -10.086 -11.427 1.00 87.38 131 ASP A C 1
ATOM 955 O O . ASP A 1 131 ? 8.208 -9.968 -12.644 1.00 87.38 131 ASP A O 1
ATOM 959 N N . GLY A 1 132 ? 7.383 -10.085 -10.556 1.00 85.56 132 GLY A N 1
ATOM 960 C CA . GLY A 1 132 ? 5.988 -9.898 -10.938 1.00 85.56 132 GLY A CA 1
ATOM 961 C C . GLY A 1 132 ? 5.726 -8.514 -11.516 1.00 85.56 132 GLY A C 1
ATOM 962 O O . GLY A 1 132 ? 5.036 -8.414 -12.520 1.00 85.56 132 GLY A O 1
ATOM 963 N N . MET A 1 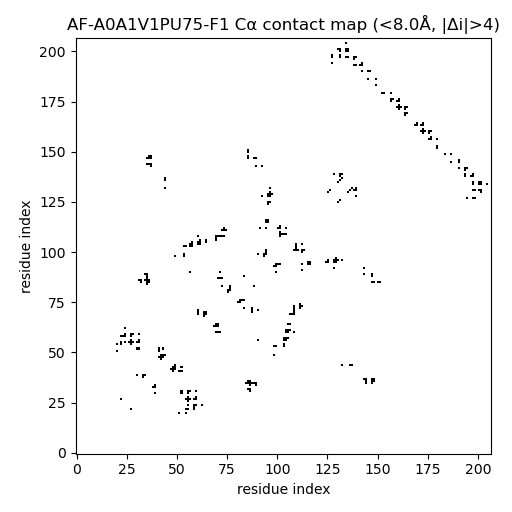133 ? 6.327 -7.442 -10.997 1.00 87.44 133 MET A N 1
ATOM 964 C CA . MET A 1 133 ? 6.188 -6.113 -11.606 1.00 87.44 133 MET A CA 1
ATOM 965 C C . MET A 1 133 ? 6.759 -6.039 -13.028 1.00 87.44 133 MET A C 1
ATOM 967 O O . MET A 1 133 ? 6.337 -5.189 -13.808 1.00 87.44 133 MET A O 1
ATOM 971 N N . GLN A 1 134 ? 7.689 -6.922 -13.395 1.00 87.56 134 GLN A N 1
ATOM 972 C CA . GLN A 1 134 ? 8.216 -6.994 -14.760 1.00 87.56 134 GLN A CA 1
ATOM 973 C C . GLN A 1 134 ? 7.340 -7.863 -15.672 1.00 87.56 134 GLN A C 1
ATOM 975 O O . GLN A 1 134 ? 7.113 -7.505 -16.825 1.00 87.56 134 GLN A O 1
ATOM 980 N N . SER A 1 135 ? 6.831 -8.987 -15.159 1.00 89.44 135 SER A N 1
ATOM 981 C CA . SER A 1 135 ? 6.206 -10.044 -15.981 1.00 89.44 135 SER A CA 1
ATOM 982 C C . SER A 1 135 ? 4.677 -10.128 -15.857 1.00 89.44 135 SER A C 1
ATOM 984 O O . SER A 1 135 ? 4.000 -10.708 -16.703 1.00 89.44 135 SER A O 1
ATOM 986 N N . ALA A 1 136 ? 4.124 -9.571 -14.785 1.00 90.81 136 ALA A N 1
ATOM 987 C CA . ALA A 1 136 ? 2.746 -9.730 -14.324 1.00 90.81 136 ALA A CA 1
ATOM 988 C C . ALA A 1 136 ? 2.245 -8.468 -13.594 1.00 90.81 136 ALA A C 1
ATOM 990 O O . ALA A 1 136 ? 1.519 -8.558 -12.604 1.00 90.81 136 ALA A O 1
ATOM 991 N N . CYS A 1 137 ? 2.671 -7.279 -14.039 1.00 89.81 137 CYS A N 1
ATOM 992 C CA . CYS A 1 137 ? 2.424 -6.041 -13.297 1.00 89.81 137 CYS A CA 1
ATOM 993 C C . CYS A 1 137 ? 0.938 -5.814 -12.990 1.00 89.81 137 CYS A C 1
ATOM 995 O O . CYS A 1 137 ? 0.589 -5.458 -11.870 1.00 89.81 137 CYS A O 1
ATOM 997 N N . ALA A 1 138 ? 0.053 -6.070 -13.957 1.00 88.81 138 ALA A N 1
ATOM 998 C CA . ALA A 1 138 ? -1.382 -5.910 -13.757 1.00 88.81 138 ALA A CA 1
ATOM 999 C C . ALA A 1 138 ? -1.905 -6.791 -12.608 1.00 88.81 138 ALA A C 1
ATOM 1001 O O . ALA A 1 138 ? -2.699 -6.326 -11.793 1.00 88.81 138 ALA A O 1
ATOM 1002 N N . GLU A 1 139 ? -1.438 -8.036 -12.508 1.00 91.38 139 GLU A N 1
ATOM 1003 C CA . GLU A 1 139 ? -1.808 -8.950 -11.426 1.00 91.38 139 GLU A CA 1
ATOM 1004 C C . GLU A 1 139 ? -1.199 -8.535 -10.085 1.00 91.38 139 GLU A C 1
ATOM 1006 O O . GLU A 1 139 ? -1.886 -8.594 -9.067 1.00 91.38 139 GLU A O 1
ATOM 1011 N N . VAL A 1 140 ? 0.047 -8.050 -10.072 1.00 88.19 140 VAL A N 1
ATOM 1012 C CA . VAL A 1 140 ? 0.665 -7.486 -8.861 1.00 88.19 140 VAL A CA 1
ATOM 1013 C C . VAL A 1 140 ? -0.137 -6.287 -8.355 1.00 88.19 140 VAL A C 1
ATOM 1015 O O . VAL A 1 140 ? -0.435 -6.204 -7.163 1.00 88.19 140 VAL A O 1
ATOM 1018 N N . MET A 1 141 ? -0.558 -5.395 -9.253 1.00 85.31 141 MET A N 1
ATOM 1019 C CA . MET A 1 141 ? -1.392 -4.250 -8.893 1.00 85.31 141 MET A CA 1
ATOM 1020 C C . MET A 1 141 ? -2.760 -4.689 -8.363 1.00 85.31 141 MET A C 1
ATOM 1022 O O . MET A 1 141 ? -3.223 -4.151 -7.360 1.00 85.31 141 MET A O 1
ATOM 1026 N N . GLN A 1 142 ? -3.397 -5.688 -8.979 1.00 86.69 142 GLN A N 1
ATOM 1027 C CA . GLN A 1 142 ? -4.654 -6.250 -8.468 1.00 86.69 142 GLN A CA 1
ATOM 1028 C C . GLN A 1 142 ? -4.480 -6.865 -7.076 1.00 86.69 142 GLN A C 1
ATOM 1030 O O . GLN A 1 142 ? -5.319 -6.636 -6.205 1.00 86.69 142 GLN A O 1
ATOM 1035 N N . LEU A 1 143 ? -3.379 -7.583 -6.841 1.00 87.38 143 LEU A N 1
ATOM 1036 C CA . LEU A 1 143 ? -3.063 -8.167 -5.540 1.00 87.38 143 LEU A CA 1
ATOM 1037 C C . LEU A 1 143 ? -2.895 -7.076 -4.474 1.00 87.38 143 LEU A C 1
ATOM 1039 O O . LEU A 1 143 ? -3.517 -7.160 -3.418 1.00 87.38 143 LEU A O 1
ATOM 1043 N N . GLN A 1 144 ? -2.133 -6.016 -4.764 1.00 82.81 144 GLN A N 1
ATOM 1044 C CA . GLN A 1 144 ? -1.971 -4.871 -3.856 1.00 82.81 144 GLN A CA 1
ATOM 1045 C C . GLN A 1 144 ? -3.302 -4.187 -3.534 1.00 82.81 144 GLN A C 1
ATOM 1047 O O . GLN A 1 144 ? -3.589 -3.905 -2.371 1.00 82.81 144 GLN A O 1
ATOM 1052 N N . GLN A 1 145 ? -4.147 -3.965 -4.542 1.00 82.06 145 GLN A N 1
ATOM 1053 C CA . GLN A 1 145 ? -5.464 -3.361 -4.344 1.00 82.06 145 GLN A CA 1
ATOM 1054 C C . GLN A 1 145 ? -6.384 -4.241 -3.496 1.00 82.06 145 GLN A C 1
ATOM 1056 O O . GLN A 1 145 ? -7.123 -3.724 -2.657 1.00 82.06 145 GLN A O 1
ATOM 1061 N N . LEU A 1 146 ? -6.355 -5.558 -3.706 1.00 85.75 146 LEU A N 1
ATOM 1062 C CA . LEU A 1 146 ? -7.144 -6.502 -2.922 1.00 85.75 146 LEU A CA 1
ATOM 1063 C C . LEU A 1 146 ? -6.682 -6.523 -1.459 1.00 85.75 146 LEU A C 1
ATOM 1065 O O . LEU A 1 146 ? -7.523 -6.455 -0.567 1.00 85.75 146 LEU A O 1
ATOM 1069 N N . MET A 1 147 ? -5.367 -6.524 -1.209 1.00 83.56 147 MET A N 1
ATOM 1070 C CA . MET A 1 147 ? -4.804 -6.426 0.145 1.00 83.56 147 MET A CA 1
ATOM 1071 C C . MET A 1 147 ? -5.244 -5.138 0.853 1.00 83.56 147 MET A C 1
ATOM 1073 O O . MET A 1 147 ? -5.786 -5.206 1.955 1.00 83.56 147 MET A O 1
ATOM 1077 N N . ALA A 1 148 ? -5.106 -3.981 0.198 1.00 77.06 148 ALA A N 1
ATOM 1078 C CA . ALA A 1 148 ? -5.503 -2.695 0.774 1.00 77.06 148 ALA A CA 1
ATOM 1079 C C . ALA A 1 148 ? -7.012 -2.630 1.079 1.00 77.06 148 ALA A C 1
ATOM 1081 O O . ALA A 1 148 ? -7.430 -2.157 2.137 1.00 77.06 148 ALA A O 1
ATOM 1082 N N . ARG A 1 149 ? -7.855 -3.142 0.171 1.00 81.62 149 ARG A N 1
ATOM 1083 C CA . ARG A 1 149 ? -9.313 -3.183 0.373 1.00 81.62 149 ARG A CA 1
ATOM 1084 C C . ARG A 1 149 ? -9.713 -4.080 1.536 1.00 81.62 149 ARG A C 1
ATOM 1086 O O . ARG A 1 149 ? -10.614 -3.704 2.285 1.00 81.62 149 ARG A O 1
ATOM 1093 N N . GLU A 1 150 ? -9.081 -5.241 1.679 1.00 86.88 150 GLU A N 1
ATOM 1094 C CA . GLU A 1 150 ? -9.399 -6.165 2.767 1.00 86.88 150 GLU A CA 1
ATOM 1095 C C . GLU A 1 150 ? -8.923 -5.650 4.119 1.00 86.88 150 GLU A C 1
ATOM 1097 O O . GLU A 1 150 ? -9.651 -5.814 5.092 1.00 86.88 150 GLU A O 1
ATOM 1102 N N . GLN A 1 151 ? -7.796 -4.940 4.188 1.00 81.25 151 GLN A N 1
ATOM 1103 C CA . GLN A 1 151 ? -7.384 -4.295 5.433 1.00 81.25 151 GLN A CA 1
ATOM 1104 C C . GLN A 1 151 ? -8.394 -3.231 5.884 1.00 81.25 151 GLN A C 1
ATOM 1106 O O . GLN A 1 151 ? -8.931 -3.312 6.987 1.00 81.25 151 GLN A O 1
ATOM 1111 N N . VAL A 1 152 ? -8.793 -2.322 4.987 1.00 80.75 152 VAL A N 1
ATOM 1112 C CA . VAL A 1 152 ? -9.843 -1.330 5.288 1.00 80.75 152 VAL A CA 1
ATOM 1113 C C . VAL A 1 152 ? -11.173 -2.008 5.659 1.00 80.75 152 VAL A C 1
ATOM 1115 O O . VAL A 1 152 ? -11.944 -1.494 6.476 1.00 80.75 152 VAL A O 1
ATOM 1118 N N . ALA A 1 153 ? -11.496 -3.156 5.054 1.00 86.50 153 ALA A N 1
ATOM 1119 C CA . ALA A 1 153 ? -12.689 -3.924 5.404 1.00 86.50 153 ALA A CA 1
ATOM 1120 C C . ALA A 1 153 ? -12.584 -4.561 6.802 1.00 86.50 153 ALA A C 1
ATOM 1122 O O . ALA A 1 153 ? -13.573 -4.521 7.540 1.00 86.50 153 ALA A O 1
ATOM 1123 N N . ALA A 1 154 ? -11.410 -5.087 7.164 1.00 86.88 154 ALA A N 1
ATOM 1124 C CA . ALA A 1 154 ? -11.099 -5.636 8.482 1.00 86.88 154 ALA A CA 1
ATOM 1125 C C . ALA A 1 154 ? -11.285 -4.579 9.570 1.00 86.88 154 ALA A C 1
ATOM 1127 O O . ALA A 1 154 ? -12.080 -4.774 10.491 1.00 86.88 154 ALA A O 1
ATOM 1128 N N . GLU A 1 155 ? -10.648 -3.420 9.395 1.00 84.62 155 GLU A N 1
ATOM 1129 C CA . GLU A 1 155 ? -10.727 -2.280 10.309 1.00 84.62 155 GLU A CA 1
ATOM 1130 C C . GLU A 1 155 ? -12.176 -1.844 10.533 1.00 84.62 155 GLU A C 1
ATOM 1132 O O . GLU A 1 155 ? -12.643 -1.680 11.662 1.00 84.62 155 GLU A O 1
ATOM 1137 N N . ARG A 1 156 ? -12.946 -1.689 9.449 1.00 88.00 156 ARG A N 1
ATOM 1138 C CA . ARG A 1 156 ? -14.356 -1.282 9.535 1.00 88.00 156 ARG A CA 1
ATOM 1139 C C . ARG A 1 156 ? -15.217 -2.319 10.244 1.00 88.00 156 ARG A C 1
ATOM 1141 O O . ARG A 1 156 ? -16.157 -1.933 10.949 1.00 88.00 156 ARG A O 1
ATOM 1148 N N . ALA A 1 157 ? -14.949 -3.606 10.025 1.00 91.75 157 ALA A N 1
ATOM 1149 C CA . ALA A 1 157 ? -15.655 -4.686 10.698 1.00 91.75 157 ALA A CA 1
ATOM 1150 C C . ALA A 1 157 ? -15.348 -4.676 12.199 1.00 91.75 157 ALA A C 1
ATOM 1152 O O . ALA A 1 157 ? -16.288 -4.693 12.997 1.00 91.75 157 ALA A O 1
ATOM 1153 N N . GLU A 1 158 ? -14.076 -4.545 12.574 1.00 92.12 158 GLU A N 1
ATOM 1154 C CA . GLU A 1 158 ? -13.647 -4.547 13.972 1.00 92.12 158 GLU A CA 1
ATOM 1155 C C . GLU A 1 158 ? -14.147 -3.310 14.721 1.00 92.12 158 GLU A C 1
ATOM 1157 O O . GLU A 1 158 ? -14.820 -3.433 15.740 1.00 92.12 158 GLU A O 1
ATOM 1162 N N . GLN A 1 159 ? -13.985 -2.110 14.157 1.00 91.69 159 GLN A N 1
ATOM 1163 C CA . GLN A 1 159 ? -14.526 -0.883 14.750 1.00 91.69 159 GLN A CA 1
ATOM 1164 C C . GLN A 1 159 ? -16.049 -0.943 14.933 1.00 91.69 159 GLN A C 1
ATOM 1166 O O . GLN A 1 159 ? -16.605 -0.365 15.869 1.00 91.69 159 GLN A O 1
ATOM 1171 N N . ARG A 1 160 ? -16.768 -1.594 14.011 1.00 94.06 160 ARG A N 1
ATOM 1172 C CA . ARG A 1 160 ? -18.217 -1.778 14.140 1.00 94.06 160 ARG A CA 1
ATOM 1173 C C . ARG A 1 160 ? -18.555 -2.778 15.239 1.00 94.06 160 ARG A C 1
ATOM 1175 O O . ARG A 1 160 ? -19.513 -2.518 15.964 1.00 94.06 160 ARG A O 1
ATOM 1182 N N . ALA A 1 161 ? -17.819 -3.879 15.336 1.00 95.62 161 ALA A N 1
ATOM 1183 C CA . ALA A 1 161 ? -18.002 -4.876 16.380 1.00 95.62 161 ALA A CA 1
ATOM 1184 C C . ALA A 1 161 ? -17.720 -4.276 17.766 1.00 95.62 161 ALA A C 1
ATOM 1186 O O . ALA A 1 161 ? -18.587 -4.349 18.632 1.00 95.62 161 ALA A O 1
ATOM 1187 N N . GLN A 1 162 ? -16.613 -3.547 17.924 1.00 95.75 162 GLN A N 1
ATOM 1188 C CA . GLN A 1 162 ? -16.267 -2.859 19.169 1.00 95.75 162 GLN A CA 1
ATOM 1189 C C . GLN A 1 162 ? -17.366 -1.881 19.609 1.00 95.75 162 GLN A C 1
ATOM 1191 O O . GLN A 1 162 ? -17.848 -1.941 20.735 1.00 95.75 162 GLN A O 1
ATOM 1196 N N . ARG A 1 163 ? -17.876 -1.042 18.693 1.00 95.81 163 ARG A N 1
ATOM 1197 C CA . ARG A 1 163 ? -18.986 -0.116 19.002 1.00 95.81 163 ARG A CA 1
ATOM 1198 C C . ARG A 1 163 ? -20.277 -0.818 19.434 1.00 95.81 163 ARG A C 1
ATOM 1200 O O . ARG A 1 163 ? -21.119 -0.178 20.065 1.00 95.81 163 ARG A O 1
ATOM 1207 N N . LEU A 1 164 ? -20.496 -2.066 19.019 1.00 97.25 164 LEU A N 1
ATOM 1208 C CA . LEU A 1 164 ? -21.641 -2.870 19.454 1.00 97.25 164 LEU A CA 1
ATOM 1209 C C . LEU A 1 164 ? -21.389 -3.447 20.850 1.00 97.25 164 LEU A C 1
ATOM 1211 O O . LEU A 1 164 ? -22.277 -3.364 21.696 1.00 97.25 164 LEU A O 1
ATOM 1215 N N . GLU A 1 165 ? -20.177 -3.933 21.120 1.00 96.38 165 GLU A N 1
ATOM 1216 C CA . GLU A 1 165 ? -19.764 -4.419 22.444 1.00 96.38 165 GLU A CA 1
ATOM 1217 C C . GLU A 1 165 ? -19.819 -3.320 23.504 1.00 96.38 165 GLU A C 1
ATOM 1219 O O . GLU A 1 165 ? -20.396 -3.538 24.567 1.00 96.38 165 GLU A O 1
ATOM 1224 N N . ASP A 1 166 ? -19.350 -2.112 23.183 1.00 96.81 166 ASP A N 1
ATOM 1225 C CA . ASP A 1 166 ? -19.409 -0.947 24.077 1.00 96.81 166 ASP A CA 1
ATOM 1226 C C . ASP A 1 166 ? -20.855 -0.567 24.456 1.00 96.81 166 ASP A C 1
ATOM 1228 O O . ASP A 1 166 ? -21.103 0.081 25.473 1.00 96.81 166 ASP A O 1
ATOM 1232 N N . ARG A 1 167 ? -21.833 -0.968 23.633 1.00 96.75 167 ARG A N 1
ATOM 1233 C CA . ARG A 1 167 ? -23.275 -0.772 23.867 1.00 96.75 167 ARG A CA 1
ATOM 1234 C C . ARG A 1 167 ? -23.950 -1.988 24.510 1.00 96.75 167 ARG A C 1
ATOM 1236 O O . ARG A 1 167 ? -25.162 -1.953 24.713 1.00 96.75 167 ARG A O 1
ATOM 1243 N N . GLY A 1 168 ? -23.196 -3.046 24.809 1.00 96.94 168 GLY A N 1
ATOM 1244 C CA . GLY A 1 168 ? -23.691 -4.302 25.375 1.00 96.94 168 GLY A CA 1
ATOM 1245 C C . GLY A 1 168 ? -24.326 -5.266 24.364 1.00 96.94 168 GLY A C 1
ATOM 1246 O O . GLY A 1 168 ? -24.963 -6.231 24.775 1.00 96.94 168 GLY A O 1
ATOM 1247 N N . ASP A 1 169 ? -24.179 -5.030 23.057 1.00 97.38 169 ASP A N 1
ATOM 1248 C CA . ASP A 1 169 ? -24.764 -5.849 21.982 1.00 97.38 169 ASP A CA 1
ATOM 1249 C C . ASP A 1 169 ? -23.740 -6.869 21.438 1.00 97.38 169 ASP A C 1
ATOM 1251 O O . ASP A 1 169 ? -23.339 -6.843 20.270 1.00 97.38 169 ASP A O 1
ATOM 1255 N N . THR A 1 170 ? -23.260 -7.754 22.320 1.00 96.38 170 THR A N 1
ATOM 1256 C CA . THR A 1 170 ? -22.188 -8.724 22.022 1.00 96.38 170 THR A CA 1
ATOM 1257 C C . THR A 1 170 ? -22.581 -9.738 20.943 1.00 96.38 170 THR A C 1
ATOM 1259 O O . THR A 1 170 ? -21.742 -10.129 20.134 1.00 96.38 170 THR A O 1
ATOM 1262 N N . GLU A 1 171 ? -23.854 -10.141 20.879 1.00 97.44 171 GLU A N 1
ATOM 1263 C CA . GLU A 1 171 ? -24.346 -11.073 19.853 1.00 97.44 171 GLU A CA 1
ATOM 1264 C C . GLU A 1 171 ? -24.223 -10.461 18.452 1.00 97.44 171 GLU A C 1
ATOM 1266 O O . GLU A 1 171 ? -23.662 -11.076 17.544 1.00 97.44 171 GLU A O 1
ATOM 1271 N N . ARG A 1 172 ? -24.634 -9.197 18.273 1.00 95.56 172 ARG A N 1
ATOM 1272 C CA . ARG A 1 172 ? -24.452 -8.521 16.983 1.00 95.56 172 ARG A CA 1
ATOM 1273 C C . ARG A 1 172 ? -22.994 -8.235 16.656 1.00 95.56 172 ARG A C 1
ATOM 1275 O O . ARG A 1 172 ? -22.638 -8.215 15.477 1.00 95.56 172 ARG A O 1
ATOM 1282 N N . ALA A 1 173 ? -22.157 -7.978 17.658 1.00 97.12 173 ALA A N 1
ATOM 1283 C CA . ALA A 1 173 ? -20.723 -7.825 17.440 1.00 97.12 173 ALA A CA 1
ATOM 1284 C C . ALA A 1 173 ? -20.105 -9.120 16.891 1.00 97.12 173 ALA A C 1
ATOM 1286 O O . ALA A 1 173 ? -19.371 -9.080 15.899 1.00 97.12 173 ALA A O 1
ATOM 1287 N N . TYR A 1 174 ? -20.473 -10.268 17.472 1.00 97.12 174 TYR A N 1
ATOM 1288 C CA . TYR A 1 174 ? -20.076 -11.586 16.982 1.00 97.12 174 TYR A CA 1
ATOM 1289 C C . TYR A 1 174 ? -20.540 -11.820 15.537 1.00 97.12 174 TYR A C 1
ATOM 1291 O O . TYR A 1 174 ? -19.722 -12.167 14.685 1.00 97.12 174 TYR A O 1
ATOM 1299 N N . ASP A 1 175 ? -21.805 -11.527 15.225 1.00 97.69 175 ASP A N 1
ATOM 1300 C CA . ASP A 1 175 ? -22.353 -11.642 13.866 1.00 97.69 175 ASP A CA 1
ATOM 1301 C C . ASP A 1 175 ? -21.574 -10.811 12.835 1.00 97.69 175 ASP A C 1
ATOM 1303 O O . ASP A 1 175 ? -21.336 -11.259 11.708 1.00 97.69 175 ASP A O 1
ATOM 1307 N N . VAL A 1 176 ? -21.175 -9.584 13.191 1.00 96.25 176 VAL A N 1
ATOM 1308 C CA . VAL A 1 176 ? -20.371 -8.719 12.313 1.00 96.25 176 VAL A CA 1
ATOM 1309 C C . VAL A 1 176 ? -19.017 -9.364 12.021 1.00 96.25 176 VAL A C 1
ATOM 1311 O O . VAL A 1 176 ? -18.644 -9.465 10.847 1.00 96.25 176 VAL A O 1
ATOM 1314 N N . ARG A 1 177 ? -18.312 -9.848 13.053 1.00 95.88 177 ARG A N 1
ATOM 1315 C CA . ARG A 1 177 ? -17.011 -10.516 12.888 1.00 95.88 177 ARG A CA 1
ATOM 1316 C C . ARG A 1 177 ? -17.138 -11.812 12.089 1.00 95.88 177 ARG A C 1
ATOM 1318 O O . ARG A 1 177 ? -16.330 -12.056 11.197 1.00 95.88 177 ARG A O 1
ATOM 1325 N N . GLN A 1 178 ? -18.183 -12.604 12.329 1.00 96.94 178 GLN A N 1
ATOM 1326 C CA . GLN A 1 178 ? -18.422 -13.851 11.600 1.00 96.94 178 GLN A CA 1
ATOM 1327 C C . GLN A 1 178 ? -18.680 -13.605 10.106 1.00 96.94 178 GLN A C 1
ATOM 1329 O O . GLN A 1 178 ? -18.105 -14.285 9.255 1.00 96.94 178 GLN A O 1
ATOM 1334 N N . ARG A 1 179 ? -19.503 -12.606 9.759 1.00 95.25 179 ARG A N 1
ATOM 1335 C CA . ARG A 1 179 ? -19.746 -12.237 8.352 1.00 95.25 179 ARG A CA 1
ATOM 1336 C C . ARG A 1 179 ? -18.481 -11.736 7.667 1.00 95.25 179 ARG A C 1
ATOM 1338 O O . ARG A 1 179 ? -18.246 -12.088 6.512 1.00 95.25 179 ARG A O 1
ATOM 1345 N N . TYR A 1 180 ? -17.679 -10.932 8.364 1.00 94.81 180 TYR A N 1
ATOM 1346 C CA . TYR A 1 180 ? -16.389 -10.494 7.841 1.00 94.81 180 TYR A CA 1
ATOM 1347 C C . TYR A 1 180 ? -15.456 -11.685 7.606 1.00 94.81 180 TYR A C 1
ATOM 1349 O O . TYR A 1 180 ? -14.909 -11.808 6.518 1.00 94.81 180 TYR A O 1
ATOM 1357 N N . TYR A 1 181 ? -15.349 -12.611 8.561 1.00 94.50 181 TYR A N 1
ATOM 1358 C CA . TYR A 1 181 ? -14.509 -13.801 8.427 1.00 94.50 181 TYR A CA 1
ATOM 1359 C C . TYR A 1 181 ? -14.848 -14.633 7.179 1.00 94.50 181 TYR A C 1
ATOM 1361 O O . TYR A 1 181 ? -13.948 -15.024 6.438 1.00 94.50 181 TYR A O 1
ATOM 1369 N N . LEU A 1 182 ? -16.138 -14.854 6.899 1.00 93.75 182 LEU A N 1
ATOM 1370 C CA . LEU A 1 182 ? -16.576 -15.576 5.697 1.00 93.75 182 LEU A CA 1
ATOM 1371 C C . LEU A 1 182 ? -16.182 -14.848 4.404 1.00 93.75 182 LEU A C 1
ATOM 1373 O O . LEU A 1 182 ? -15.711 -15.475 3.459 1.00 93.75 182 LEU A O 1
ATOM 1377 N N . ARG A 1 183 ? -16.327 -13.520 4.366 1.00 93.50 183 ARG A N 1
ATOM 1378 C CA . ARG A 1 183 ? -15.882 -12.704 3.229 1.00 93.50 183 ARG A CA 1
ATOM 1379 C C . ARG A 1 183 ? -14.357 -12.734 3.072 1.00 93.50 183 ARG A C 1
ATOM 1381 O O . ARG A 1 183 ? -13.866 -12.887 1.958 1.00 93.50 183 ARG A O 1
ATOM 1388 N N . ALA A 1 184 ? -13.620 -12.642 4.175 1.00 91.88 184 ALA A N 1
ATOM 1389 C CA . ALA A 1 184 ? -12.163 -12.661 4.180 1.00 91.88 184 ALA A CA 1
ATOM 1390 C C . ALA A 1 184 ? -11.608 -13.996 3.656 1.00 91.88 184 ALA A C 1
ATOM 1392 O O . ALA A 1 184 ? -10.568 -14.014 3.005 1.00 91.88 184 ALA A O 1
ATOM 1393 N N . GLN A 1 185 ? -12.301 -15.121 3.880 1.00 93.62 185 GLN A N 1
ATOM 1394 C CA . GLN A 1 185 ? -11.928 -16.398 3.258 1.00 93.62 185 GLN A CA 1
ATOM 1395 C C . GLN A 1 185 ? -11.990 -16.336 1.727 1.00 93.62 185 GLN A C 1
ATOM 1397 O O . GLN A 1 185 ? -11.073 -16.820 1.064 1.00 93.62 185 GLN A O 1
ATOM 1402 N N . GLN A 1 186 ? -13.030 -15.713 1.166 1.00 92.94 186 GLN A N 1
ATOM 1403 C CA . GLN A 1 186 ? -13.135 -15.527 -0.279 1.00 92.94 186 GLN A CA 1
ATOM 1404 C C . GLN A 1 186 ? -12.002 -14.637 -0.801 1.00 92.94 186 GLN A C 1
ATOM 1406 O O . GLN A 1 186 ? -11.316 -15.017 -1.747 1.00 92.94 186 GLN A O 1
ATOM 1411 N N . ALA A 1 187 ? -11.744 -13.505 -0.144 1.00 91.88 187 ALA A N 1
ATOM 1412 C CA . ALA A 1 187 ? -10.676 -12.608 -0.564 1.00 91.88 187 ALA A CA 1
ATOM 1413 C C . ALA A 1 187 ? -9.286 -13.263 -0.476 1.00 91.88 187 ALA A C 1
ATOM 1415 O O . ALA A 1 187 ? -8.466 -13.078 -1.368 1.00 91.88 187 ALA A O 1
ATOM 1416 N N . ARG A 1 188 ? -9.030 -14.108 0.533 1.00 92.00 188 ARG A N 1
ATOM 1417 C CA . ARG A 1 188 ? -7.796 -14.914 0.609 1.00 92.00 188 ARG A CA 1
ATOM 1418 C C . ARG A 1 188 ? -7.662 -15.883 -0.562 1.00 92.00 188 ARG A C 1
ATOM 1420 O O . ARG A 1 188 ? -6.567 -16.039 -1.090 1.00 92.00 188 ARG A O 1
ATOM 1427 N N . SER A 1 189 ? -8.757 -16.516 -0.982 1.00 94.94 189 SER A N 1
ATOM 1428 C CA . SER A 1 189 ? -8.748 -17.383 -2.165 1.00 94.94 189 SER A CA 1
ATOM 1429 C C . SER A 1 189 ? -8.439 -16.597 -3.442 1.00 94.94 189 SER A C 1
ATOM 1431 O O . SER A 1 189 ? -7.708 -17.091 -4.298 1.00 94.94 189 SER A O 1
ATOM 1433 N N . GLU A 1 190 ? -8.972 -15.381 -3.574 1.00 94.50 190 GLU A N 1
ATOM 1434 C CA . GLU A 1 190 ? -8.681 -14.488 -4.702 1.00 94.50 190 GLU A CA 1
ATOM 1435 C C . GLU A 1 190 ? -7.212 -14.024 -4.688 1.00 94.50 190 GLU A C 1
ATOM 1437 O O . GLU A 1 190 ? -6.546 -14.078 -5.722 1.00 94.50 190 GLU A O 1
ATOM 1442 N N . MET A 1 191 ? -6.670 -13.662 -3.517 1.00 92.44 191 MET A N 1
ATOM 1443 C CA . MET A 1 191 ? -5.248 -13.329 -3.351 1.00 92.44 191 MET A CA 1
ATOM 1444 C C . MET A 1 191 ? -4.343 -14.501 -3.741 1.00 92.44 191 MET A C 1
ATOM 1446 O O . MET A 1 191 ? -3.392 -14.302 -4.493 1.00 92.44 191 MET A O 1
ATOM 1450 N N . GLN A 1 192 ? -4.655 -15.721 -3.289 1.00 93.75 192 GLN A N 1
ATOM 1451 C CA . GLN A 1 192 ? -3.881 -16.912 -3.647 1.00 93.75 192 GLN A CA 1
ATOM 1452 C C . GLN A 1 192 ? -3.907 -17.160 -5.160 1.00 93.75 192 GLN A C 1
ATOM 1454 O O . GLN A 1 192 ? -2.862 -17.370 -5.766 1.00 93.75 192 GLN A O 1
ATOM 1459 N N . SER A 1 193 ? -5.077 -17.052 -5.796 1.00 95.50 193 SER A N 1
ATOM 1460 C CA . SER A 1 193 ? -5.195 -17.215 -7.249 1.00 95.50 193 SER A CA 1
ATOM 1461 C C . SER A 1 193 ? -4.381 -16.174 -8.029 1.00 95.50 193 SER A C 1
ATOM 1463 O O . SER A 1 193 ? -3.837 -16.488 -9.092 1.00 95.50 193 SER A O 1
ATOM 1465 N N . LEU A 1 194 ? -4.303 -14.934 -7.534 1.00 93.44 194 LEU A N 1
ATOM 1466 C CA . LEU A 1 194 ? -3.456 -13.896 -8.124 1.00 93.44 194 LEU A CA 1
ATOM 1467 C C . LEU A 1 194 ? -1.973 -14.231 -7.957 1.00 93.44 194 LEU A C 1
ATOM 1469 O O . LEU A 1 194 ? -1.224 -14.109 -8.924 1.00 93.44 194 LEU A O 1
ATOM 1473 N N . MET A 1 195 ? -1.560 -14.697 -6.775 1.00 91.19 195 MET A N 1
ATOM 1474 C CA . MET A 1 195 ? -0.185 -15.140 -6.532 1.00 91.19 195 MET A CA 1
ATOM 1475 C C . MET A 1 195 ? 0.220 -16.274 -7.478 1.00 91.19 195 MET A C 1
ATOM 1477 O O . MET A 1 195 ? 1.239 -16.150 -8.153 1.00 91.19 195 MET A O 1
ATOM 1481 N N . ASP A 1 196 ? -0.613 -17.307 -7.624 1.00 93.50 196 ASP A N 1
ATOM 1482 C CA . ASP A 1 196 ? -0.353 -18.429 -8.537 1.00 93.50 196 ASP A CA 1
ATOM 1483 C C . ASP A 1 196 ? -0.210 -17.947 -9.996 1.00 93.50 196 ASP A C 1
ATOM 1485 O O . ASP A 1 196 ? 0.649 -18.409 -10.751 1.00 93.50 196 ASP A O 1
ATOM 1489 N N . THR A 1 197 ? -1.027 -16.966 -10.398 1.00 94.31 197 THR A N 1
ATOM 1490 C CA . THR A 1 197 ? -0.960 -16.361 -11.738 1.00 94.31 197 THR A CA 1
ATOM 1491 C C . THR A 1 197 ? 0.336 -15.573 -11.940 1.00 94.31 197 THR A C 1
ATOM 1493 O O . THR A 1 197 ? 0.962 -15.675 -12.999 1.00 94.31 197 THR A O 1
ATOM 1496 N N . ILE A 1 198 ? 0.756 -14.796 -10.937 1.00 92.44 198 ILE A N 1
ATOM 1497 C CA . ILE A 1 198 ? 2.019 -14.048 -10.960 1.00 92.44 198 ILE A CA 1
ATOM 1498 C C . ILE A 1 198 ? 3.192 -15.022 -11.090 1.00 92.44 198 ILE A C 1
ATOM 1500 O O . ILE A 1 198 ? 4.042 -14.839 -11.961 1.00 92.44 198 ILE A O 1
ATOM 1504 N N . GLU A 1 199 ? 3.215 -16.088 -10.290 1.00 92.44 199 GLU A N 1
ATOM 1505 C CA . GLU A 1 199 ? 4.268 -17.104 -10.338 1.00 92.44 199 GLU A CA 1
ATOM 1506 C C . GLU A 1 199 ? 4.342 -17.801 -11.699 1.00 92.44 199 GLU A C 1
ATOM 1508 O O . GLU A 1 199 ? 5.432 -17.934 -12.263 1.00 92.44 199 GLU A O 1
ATOM 1513 N N . ALA A 1 200 ? 3.197 -18.176 -12.277 1.00 93.38 200 ALA A N 1
ATOM 1514 C CA . ALA A 1 200 ? 3.144 -18.783 -13.604 1.00 93.38 200 ALA A CA 1
ATOM 1515 C C . ALA A 1 200 ? 3.721 -17.858 -14.690 1.00 93.38 200 ALA A C 1
ATOM 1517 O O . ALA A 1 200 ? 4.483 -18.304 -15.553 1.00 93.38 200 ALA A O 1
ATOM 1518 N N . LYS A 1 201 ? 3.406 -16.559 -14.637 1.00 93.12 201 LYS A N 1
ATOM 1519 C CA . LYS A 1 201 ? 3.937 -15.564 -15.581 1.00 93.12 201 LYS A CA 1
ATOM 1520 C C . LYS A 1 201 ? 5.430 -15.304 -15.387 1.00 93.12 201 LYS A C 1
ATOM 1522 O O . LYS A 1 201 ? 6.152 -15.218 -16.378 1.00 93.12 201 LYS A O 1
ATOM 1527 N N . ILE A 1 202 ? 5.904 -15.228 -14.140 1.00 92.06 202 ILE A N 1
ATOM 1528 C CA . ILE A 1 202 ? 7.340 -15.120 -13.832 1.00 92.06 202 ILE A CA 1
ATOM 1529 C C . ILE A 1 202 ? 8.089 -16.333 -14.395 1.00 92.06 202 ILE A C 1
ATOM 1531 O O . ILE A 1 202 ? 9.138 -16.174 -15.016 1.00 92.06 202 ILE A O 1
ATOM 1535 N N . ALA A 1 203 ? 7.558 -17.544 -14.207 1.00 90.25 203 ALA A N 1
ATOM 1536 C CA . ALA A 1 203 ? 8.168 -18.761 -14.733 1.00 90.25 203 ALA A CA 1
ATOM 1537 C C . ALA A 1 203 ? 8.218 -18.757 -16.269 1.00 90.25 203 ALA A C 1
ATOM 1539 O O . ALA A 1 203 ? 9.258 -19.079 -16.839 1.00 90.25 203 ALA A O 1
ATOM 1540 N N . ALA A 1 204 ? 7.137 -18.338 -16.935 1.00 90.94 204 ALA A N 1
ATOM 1541 C CA . ALA A 1 204 ? 7.072 -18.254 -18.393 1.00 90.94 204 ALA A CA 1
ATOM 1542 C C . ALA A 1 204 ? 8.048 -17.224 -18.987 1.00 90.94 204 ALA A C 1
ATOM 1544 O O . ALA A 1 204 ? 8.586 -17.458 -20.061 1.00 90.94 204 ALA A O 1
ATOM 1545 N N . ALA A 1 205 ? 8.308 -16.113 -18.291 1.00 87.56 205 ALA A N 1
ATOM 1546 C CA . ALA A 1 205 ? 9.241 -15.077 -18.742 1.00 87.56 205 ALA A CA 1
ATOM 1547 C C . ALA A 1 205 ? 10.728 -15.474 -18.623 1.00 87.56 205 ALA A C 1
ATOM 1549 O O . ALA A 1 205 ? 11.592 -14.787 -19.164 1.00 87.56 205 ALA A O 1
ATOM 1550 N N . ARG A 1 206 ? 11.040 -16.558 -17.899 1.00 80.00 206 ARG A N 1
ATOM 1551 C CA . ARG A 1 206 ? 12.407 -17.084 -17.727 1.00 80.00 206 ARG A CA 1
ATOM 1552 C C . ARG A 1 206 ? 12.798 -18.134 -18.777 1.00 80.00 206 ARG A C 1
ATOM 1554 O O . ARG A 1 206 ? 13.952 -18.563 -18.771 1.00 80.00 206 ARG A O 1
ATOM 1561 N N . VAL A 1 207 ? 11.851 -18.568 -19.613 1.00 60.88 207 VAL A N 1
ATOM 1562 C CA . VAL A 1 207 ? 12.027 -19.552 -20.701 1.00 60.88 207 VAL A CA 1
ATOM 1563 C C . VAL A 1 207 ? 12.259 -18.826 -22.018 1.00 60.88 207 VAL A C 1
ATOM 1565 O O . VAL A 1 207 ? 13.161 -19.269 -22.762 1.00 60.88 207 VAL A O 1
#

pLDDT: mean 83.42, std 14.98, range [37.34, 97.69]

Solvent-accessible surface area (backbone atoms only — not comparable to full-atom values): 11212 Å² total; per-residue (Å²): 142,79,87,83,82,82,80,83,78,77,78,84,76,76,84,69,71,77,74,76,83,86,70,51,55,68,56,12,43,51,52,43,50,26,48,15,68,55,67,51,89,66,51,63,75,38,70,68,28,32,53,52,48,35,52,20,47,27,42,30,15,47,51,32,48,74,73,76,37,69,36,51,54,47,61,50,46,78,75,44,94,52,79,74,51,37,37,43,48,45,51,51,52,32,38,54,32,66,69,36,57,39,86,38,38,32,74,69,20,18,57,32,43,47,50,61,76,65,49,86,83,46,62,67,57,27,47,54,38,32,48,10,49,75,55,23,28,72,47,49,52,51,42,53,34,51,52,31,52,49,49,58,48,49,54,55,38,49,58,52,20,51,61,27,42,80,71,70,38,51,69,61,17,50,52,42,47,52,55,47,52,59,53,49,53,54,53,50,52,52,47,50,54,37,50,55,51,27,52,54,34,38,57,60,74,76,110

Secondary structure (DSSP, 8-state):
------------------------HHHHHHHHHHHHTT---S-TTSHHHHHHHHHHHHHHHHHHHHTT--SS-HHHHHHSS-PPPHHHHHHHHHHHTTSS-GGGS-HHHHHHHHHHHH-TT-HHHHHHHHHHHHH-HHHHHHHHHHHHHHHHHHHHHHHHHHHHHTTT-HHHHHHHHHHHHHHHHHHHHHHHHHHHHHHHHHHHHT-

Mean predicted aligned error: 9.38 Å

Radius of gyration: 22.71 Å; Cα contacts (8 Å, |Δi|>4): 212; chains: 1; bounding box: 74×49×74 Å

Nearest PDB structures (foldseek):
  7upp-assembly1_B  TM=3.110E-01  e=1.296E+00  synthetic construct
  2iiu-assembly2_B  TM=1.724E-01  e=9.927E+00  Shewanella oneidensis